Protein AF-A0A3B8W4W7-F1 (afdb_monomer)

Nearest PDB structures (foldseek):
  9cpc-assembly1_3Q  TM=4.103E-01  e=1.697E-01  Sus scrofa
  8pjn-assembly1_i  TM=7.946E-01  e=5.866E+00  Homo sapiens
  4mh6-assembly1_A  TM=3.829E-01  e=5.634E-01  Vibrio parahaemolyticus RIMD 2210633
  8i7o-assembly1_B7  TM=2.552E-01  e=2.636E+00  Mus musculus
  9dbq-assembly1_B  TM=2.925E-01  e=8.751E+00  Homo sapiens

Radius of gyration: 34.2 Å; Cα contacts (8 Å, |Δi|>4): 148; chains: 1; bounding box: 71×36×98 Å

Sequence (213 aa):
VYDLLQPDGFFKIEEEQISRINHQIKAIETNGEYLSLKLSLQSVSAQATTEISNAKQAYKAAKQKREQLRSTEQDEAELAAMVKESQYQKAEIKRLEKRLKEEIASIEQKLATFTSQIEALKHERKTRSARLQMQLFDQFQLLNANGETKGLCAIFESTAQKTPPAGAAECAGPKLLQYAYLNGMKPLAMAEFWWGDSPKTEIRKHGFYYPAC

Structure (mmCIF, N/CA/C/O backbone):
data_AF-A0A3B8W4W7-F1
#
_entry.id   AF-A0A3B8W4W7-F1
#
loop_
_atom_site.group_PDB
_atom_site.id
_atom_site.type_symbol
_atom_site.label_atom_id
_atom_site.label_alt_id
_atom_site.label_comp_id
_atom_site.label_asym_id
_atom_site.label_entity_id
_atom_site.label_seq_id
_atom_site.pdbx_PDB_ins_code
_atom_site.Cartn_x
_atom_site.Cartn_y
_atom_site.Cartn_z
_atom_site.occupancy
_atom_site.B_iso_or_equiv
_atom_site.auth_seq_id
_atom_site.auth_comp_id
_atom_site.auth_asym_id
_atom_site.auth_atom_id
_atom_site.pdbx_PDB_model_num
ATOM 1 N N . VAL A 1 1 ? 16.324 0.266 -32.316 1.00 63.16 1 VAL A N 1
ATOM 2 C CA . VAL A 1 1 ? 15.923 1.023 -31.106 1.00 63.16 1 VAL A CA 1
ATOM 3 C C . VAL A 1 1 ? 14.475 1.432 -31.307 1.00 63.16 1 VAL A C 1
ATOM 5 O O . VAL A 1 1 ? 14.198 2.042 -32.331 1.00 63.16 1 VAL A O 1
ATOM 8 N N . TYR A 1 2 ? 13.563 0.992 -30.438 1.00 68.12 2 TYR A N 1
ATOM 9 C CA . TYR A 1 2 ? 12.130 1.303 -30.539 1.00 68.12 2 TYR A CA 1
ATOM 10 C C . TYR A 1 2 ? 11.873 2.777 -30.192 1.00 68.12 2 TYR A C 1
ATOM 12 O O . TYR A 1 2 ? 12.512 3.310 -29.286 1.00 68.12 2 TYR A O 1
ATOM 20 N N . ASP A 1 3 ? 10.962 3.435 -30.910 1.00 73.06 3 ASP A N 1
ATOM 21 C CA . ASP A 1 3 ? 10.596 4.831 -30.663 1.00 73.06 3 ASP A CA 1
ATOM 22 C C . ASP A 1 3 ? 9.394 4.914 -29.706 1.00 73.06 3 ASP A C 1
ATOM 24 O O . ASP A 1 3 ? 8.249 4.644 -30.066 1.00 73.06 3 ASP A O 1
ATOM 28 N N . LEU A 1 4 ? 9.676 5.293 -28.459 1.00 74.06 4 LEU A N 1
ATOM 29 C CA . LEU A 1 4 ? 8.700 5.458 -27.375 1.00 74.06 4 LEU A CA 1
ATOM 30 C C . LEU A 1 4 ? 7.725 6.625 -27.588 1.00 74.06 4 LEU A C 1
ATOM 32 O O . LEU A 1 4 ? 6.708 6.703 -26.895 1.00 74.06 4 LEU A O 1
ATOM 36 N N . LEU A 1 5 ? 8.044 7.558 -28.488 1.00 75.25 5 LEU A N 1
ATOM 37 C CA . LEU A 1 5 ? 7.260 8.772 -28.704 1.00 75.25 5 LEU A CA 1
ATOM 38 C C . LEU A 1 5 ? 6.217 8.619 -29.811 1.00 75.25 5 LEU A C 1
ATOM 40 O O . LEU A 1 5 ? 5.447 9.555 -30.029 1.00 75.25 5 LEU A O 1
ATOM 44 N N . GLN A 1 6 ? 6.149 7.459 -30.472 1.00 78.56 6 GLN A N 1
ATOM 45 C CA . GLN A 1 6 ? 5.128 7.207 -31.483 1.00 78.56 6 GLN A CA 1
ATOM 46 C C . GLN A 1 6 ? 3.726 7.253 -30.856 1.00 78.56 6 GLN A C 1
ATOM 48 O O . GLN A 1 6 ? 3.437 6.424 -29.987 1.00 78.56 6 GLN A O 1
ATOM 53 N N . PRO A 1 7 ? 2.852 8.192 -31.279 1.00 74.69 7 PRO A N 1
ATOM 54 C CA . PRO A 1 7 ? 1.545 8.404 -30.652 1.00 74.69 7 PRO A CA 1
ATOM 55 C C . PRO A 1 7 ? 0.654 7.160 -30.680 1.00 74.69 7 PRO A C 1
ATOM 57 O O . PRO A 1 7 ? -0.008 6.860 -29.692 1.00 74.69 7 PRO A O 1
ATOM 60 N N . ASP A 1 8 ? 0.715 6.406 -31.779 1.00 81.88 8 ASP A N 1
ATOM 61 C CA . ASP A 1 8 ? -0.068 5.182 -31.992 1.00 81.88 8 ASP A CA 1
ATOM 62 C C . ASP A 1 8 ? 0.688 3.909 -31.564 1.00 81.88 8 ASP A C 1
ATOM 64 O O . ASP A 1 8 ? 0.234 2.785 -31.785 1.00 81.88 8 ASP A O 1
ATOM 68 N N . GLY A 1 9 ? 1.870 4.065 -30.960 1.00 84.50 9 GLY A N 1
ATOM 69 C CA . GLY A 1 9 ? 2.669 2.955 -30.458 1.00 84.50 9 GLY A CA 1
ATOM 70 C C . GLY A 1 9 ? 2.039 2.320 -29.218 1.00 84.50 9 GLY A C 1
ATOM 71 O O . GLY A 1 9 ? 1.429 2.998 -28.388 1.00 84.50 9 GLY A O 1
ATOM 72 N N . PHE A 1 10 ? 2.260 1.013 -29.030 1.00 86.94 10 PHE A N 1
ATOM 73 C CA . PHE A 1 10 ? 1.714 0.267 -27.885 1.00 86.94 10 PHE A CA 1
ATOM 74 C C . PHE A 1 10 ? 2.069 0.909 -26.534 1.00 86.94 10 PHE A C 1
ATOM 76 O O . PHE A 1 10 ? 1.285 0.840 -25.589 1.00 86.94 10 PHE A O 1
ATOM 83 N N . PHE A 1 11 ? 3.236 1.562 -26.454 1.00 87.69 11 PHE A N 1
ATOM 84 C CA . PHE A 1 11 ? 3.686 2.256 -25.253 1.00 87.69 11 PHE A CA 1
ATOM 85 C C . PHE A 1 11 ? 2.775 3.417 -24.864 1.00 87.69 11 PHE A C 1
ATOM 87 O O . PHE A 1 11 ? 2.336 3.471 -23.720 1.00 87.69 11 PHE A O 1
ATOM 94 N N . LYS A 1 12 ? 2.455 4.316 -25.803 1.00 88.81 12 LYS A N 1
ATOM 95 C CA . LYS A 1 12 ? 1.607 5.481 -25.526 1.00 88.81 12 LYS A CA 1
ATOM 96 C C . LYS A 1 12 ? 0.178 5.084 -25.184 1.00 88.81 12 LYS A C 1
ATOM 98 O O . LYS A 1 12 ? -0.388 5.620 -24.234 1.00 88.81 12 LYS A O 1
ATOM 103 N N . ILE A 1 13 ? -0.347 4.073 -25.872 1.00 89.62 13 ILE A N 1
ATOM 104 C CA . ILE A 1 13 ? -1.676 3.521 -25.596 1.00 89.62 13 ILE A CA 1
ATOM 105 C C . ILE A 1 13 ? -1.743 2.938 -24.175 1.00 89.62 13 ILE A C 1
ATOM 107 O O . ILE A 1 13 ? -2.643 3.275 -23.406 1.00 89.62 13 ILE A O 1
ATOM 111 N N . GLU A 1 14 ? -0.801 2.074 -23.785 1.00 92.38 14 GLU A N 1
ATOM 112 C CA . GLU A 1 14 ? -0.815 1.474 -22.441 1.00 92.38 14 GLU A CA 1
ATOM 113 C C . GLU A 1 14 ? -0.439 2.484 -21.337 1.00 92.38 14 GLU A C 1
ATOM 115 O O . GLU A 1 14 ? -0.981 2.401 -20.232 1.00 92.38 14 GLU A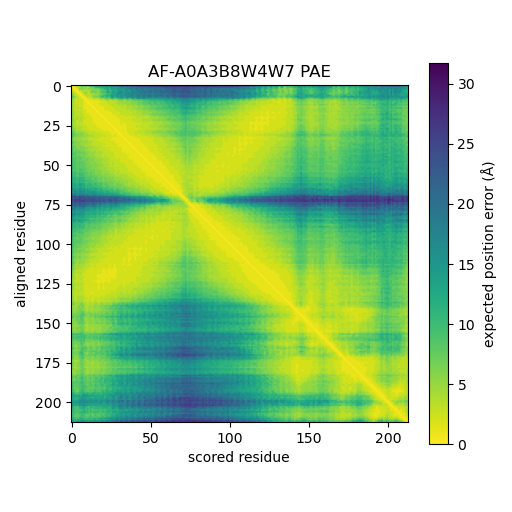 O 1
ATOM 120 N N . GLU A 1 15 ? 0.422 3.470 -21.617 1.00 91.94 15 GLU A N 1
ATOM 121 C CA . GLU A 1 15 ? 0.728 4.590 -20.709 1.00 91.94 15 GLU A CA 1
ATOM 122 C C . GLU A 1 15 ? -0.535 5.399 -20.371 1.00 91.94 15 GLU A C 1
ATOM 124 O O . GLU A 1 15 ? -0.771 5.733 -19.203 1.00 91.94 15 GLU A O 1
ATOM 129 N N . GLU A 1 16 ? -1.390 5.663 -21.362 1.00 92.75 16 GLU A N 1
ATOM 130 C CA . GLU A 1 16 ? -2.672 6.336 -21.154 1.00 92.75 16 GLU A CA 1
ATOM 131 C C . GLU A 1 16 ? -3.620 5.495 -20.283 1.00 92.75 16 GLU A C 1
ATOM 133 O O . GLU A 1 16 ? -4.223 6.020 -19.342 1.00 92.75 16 GLU A O 1
ATOM 138 N N . GLN A 1 17 ? -3.701 4.177 -20.507 1.00 94.12 17 GLN A N 1
ATOM 139 C CA . GLN A 1 17 ? -4.511 3.280 -19.667 1.00 94.12 17 GLN A CA 1
ATOM 140 C C . GLN A 1 17 ? -4.030 3.266 -18.208 1.00 94.12 17 GLN A C 1
ATOM 142 O O . GLN A 1 17 ? -4.836 3.363 -17.279 1.00 94.12 17 GLN A O 1
ATOM 147 N N . ILE A 1 18 ? -2.714 3.199 -17.982 1.00 95.06 18 ILE A N 1
ATOM 148 C CA . ILE A 1 18 ? -2.111 3.277 -16.642 1.00 95.06 18 ILE A CA 1
ATOM 149 C C . ILE A 1 18 ? -2.423 4.633 -15.989 1.00 95.06 18 ILE A C 1
ATOM 151 O O . ILE A 1 18 ? -2.775 4.694 -14.806 1.00 95.06 18 ILE A O 1
ATOM 155 N N . SER A 1 19 ? -2.338 5.720 -16.757 1.00 95.19 19 SER A N 1
ATOM 156 C CA . SER A 1 19 ? -2.660 7.072 -16.292 1.00 95.19 19 SER A CA 1
ATOM 157 C C . SER A 1 19 ? -4.136 7.206 -15.915 1.00 95.19 19 SER A C 1
ATOM 159 O O . SER A 1 19 ? -4.459 7.758 -14.862 1.00 95.19 19 SER A O 1
ATOM 161 N N . ARG A 1 20 ? -5.043 6.615 -16.699 1.00 97.12 20 ARG A N 1
ATOM 162 C CA . ARG A 1 20 ? -6.475 6.555 -16.386 1.00 97.12 20 ARG A CA 1
ATOM 163 C C . ARG A 1 20 ? -6.741 5.854 -15.055 1.00 97.12 20 ARG A C 1
ATOM 165 O O . ARG A 1 20 ? -7.528 6.368 -14.260 1.00 97.12 20 ARG A O 1
ATOM 172 N N . ILE A 1 21 ? -6.053 4.747 -14.771 1.00 97.62 21 ILE A N 1
ATOM 173 C CA . ILE A 1 21 ? -6.164 4.060 -13.475 1.00 97.62 21 ILE A CA 1
ATOM 174 C C . ILE A 1 21 ? -5.720 4.981 -12.328 1.00 97.62 21 ILE A C 1
ATOM 176 O O . ILE A 1 21 ? -6.396 5.056 -11.302 1.00 97.62 21 ILE A O 1
ATOM 180 N N . ASN A 1 22 ? -4.633 5.743 -12.496 1.00 96.69 22 ASN A N 1
ATOM 181 C CA . ASN A 1 22 ? -4.208 6.724 -11.488 1.00 96.69 22 ASN A CA 1
ATOM 182 C C . ASN A 1 22 ? -5.283 7.790 -11.233 1.00 96.69 22 ASN A C 1
ATOM 184 O O . ASN A 1 22 ? -5.544 8.137 -10.080 1.00 96.69 22 ASN A O 1
ATOM 188 N N . HIS A 1 23 ? -5.929 8.288 -12.289 1.00 97.44 23 HIS A N 1
ATOM 189 C CA . HIS A 1 23 ? -7.036 9.233 -12.154 1.00 97.44 23 HIS A CA 1
ATOM 190 C C . HIS A 1 23 ? -8.239 8.619 -11.429 1.00 97.44 23 HIS A C 1
ATOM 192 O O . HIS A 1 23 ? -8.823 9.283 -10.575 1.00 97.44 23 HIS A O 1
ATOM 198 N N . GLN A 1 24 ? -8.578 7.357 -11.708 1.00 97.94 24 GLN A N 1
ATOM 199 C CA . GLN A 1 24 ? -9.651 6.641 -11.010 1.00 97.94 24 GLN A CA 1
ATOM 200 C C . GLN A 1 24 ? -9.347 6.458 -9.521 1.00 97.94 24 GLN A C 1
ATOM 202 O O . GLN A 1 24 ? -10.198 6.765 -8.690 1.00 97.94 24 GLN A O 1
ATOM 207 N N . ILE A 1 25 ? -8.128 6.030 -9.172 1.00 98.00 25 ILE A N 1
ATOM 208 C CA . ILE A 1 25 ? -7.694 5.917 -7.772 1.00 98.00 25 ILE A CA 1
ATOM 209 C C . ILE A 1 25 ? -7.828 7.273 -7.079 1.00 98.00 25 ILE A C 1
ATOM 211 O O . ILE A 1 25 ? -8.467 7.363 -6.033 1.00 98.00 25 ILE A O 1
ATOM 215 N N . LYS A 1 26 ? -7.301 8.338 -7.695 1.00 97.75 26 LYS A N 1
ATOM 216 C CA . LYS A 1 26 ? -7.372 9.690 -7.135 1.00 97.75 26 LYS A CA 1
ATOM 217 C C . LYS A 1 26 ? -8.817 10.146 -6.935 1.00 97.75 26 LYS A C 1
ATOM 219 O O . LYS A 1 26 ? -9.121 10.710 -5.892 1.00 97.75 26 LYS A O 1
ATOM 224 N N . ALA A 1 27 ? -9.706 9.868 -7.888 1.00 97.88 27 ALA A N 1
ATOM 225 C CA . ALA A 1 27 ? -11.121 10.212 -7.781 1.00 97.88 27 ALA A CA 1
ATOM 226 C C . ALA A 1 27 ? -11.795 9.526 -6.581 1.00 97.88 27 ALA A C 1
ATOM 228 O O . ALA A 1 27 ? -12.560 10.176 -5.869 1.00 97.88 27 ALA A O 1
ATOM 229 N N . ILE A 1 28 ? -11.476 8.251 -6.320 1.00 97.44 28 ILE A N 1
ATOM 230 C CA . ILE A 1 28 ? -11.968 7.531 -5.137 1.00 97.44 28 ILE A CA 1
ATOM 231 C C . ILE A 1 28 ? -11.354 8.110 -3.856 1.00 97.44 28 ILE A C 1
ATOM 233 O O . ILE A 1 28 ? -12.062 8.341 -2.881 1.00 97.44 28 ILE A O 1
ATOM 237 N N . GLU A 1 29 ? -10.052 8.397 -3.848 1.00 96.44 29 GLU A N 1
ATOM 238 C CA . GLU A 1 29 ? -9.362 8.951 -2.677 1.00 96.44 29 GLU A CA 1
ATOM 239 C C . GLU A 1 29 ? -9.853 10.352 -2.296 1.00 96.44 29 GLU A C 1
ATOM 241 O O . GLU A 1 29 ? -9.869 10.694 -1.114 1.00 96.44 29 GLU A O 1
ATOM 246 N N . THR A 1 30 ? -10.291 11.145 -3.275 1.00 97.00 30 THR A N 1
ATOM 247 C CA . THR A 1 30 ? -10.891 12.470 -3.060 1.00 97.00 30 THR A CA 1
ATOM 248 C C . THR A 1 30 ? -12.412 12.438 -2.924 1.00 97.00 30 THR A C 1
ATOM 250 O O . THR A 1 30 ? -13.034 13.491 -2.799 1.00 97.00 30 THR A O 1
ATOM 253 N N . ASN A 1 31 ? -13.036 11.259 -2.983 1.00 97.56 31 ASN A N 1
ATOM 254 C CA . ASN A 1 31 ? -14.481 11.137 -2.873 1.00 97.56 31 ASN A CA 1
ATOM 255 C C . ASN A 1 31 ? -14.947 11.595 -1.478 1.00 97.56 31 ASN A C 1
ATOM 257 O O . ASN A 1 31 ? -14.435 11.139 -0.453 1.00 97.56 31 ASN A O 1
ATOM 261 N N . GLY A 1 32 ? -15.934 12.494 -1.437 1.00 97.19 32 GLY A N 1
ATOM 262 C CA . GLY A 1 32 ? -16.427 13.074 -0.187 1.00 97.19 32 GLY A CA 1
ATOM 263 C C . GLY A 1 32 ? -17.041 12.051 0.774 1.00 97.19 32 GLY A C 1
ATOM 264 O O . GLY A 1 32 ? -16.878 12.189 1.983 1.00 97.19 32 GLY A O 1
ATOM 265 N N . GLU A 1 33 ? -17.693 11.006 0.259 1.00 96.88 33 GLU A N 1
ATOM 266 C CA . GLU A 1 33 ? -18.239 9.909 1.065 1.00 96.88 33 GLU A CA 1
ATOM 267 C C . GLU A 1 33 ? -17.122 9.054 1.671 1.00 96.88 33 GLU A C 1
ATOM 269 O O . GLU A 1 33 ? -17.140 8.748 2.859 1.00 96.88 33 GLU A O 1
ATOM 274 N N . TYR A 1 34 ? -16.094 8.723 0.889 1.00 97.50 34 TYR A N 1
ATOM 275 C CA . TYR A 1 34 ? -14.942 7.978 1.397 1.00 97.50 34 TYR A CA 1
ATOM 276 C C . TYR A 1 34 ? -14.214 8.735 2.519 1.00 97.50 34 TYR A C 1
ATOM 278 O O . TYR A 1 34 ? -13.879 8.162 3.561 1.00 97.50 34 TYR A O 1
ATOM 286 N N . LEU A 1 35 ? -13.997 10.040 2.329 1.00 97.75 35 LEU A N 1
ATOM 287 C CA . LEU A 1 35 ? -13.364 10.896 3.331 1.00 97.75 35 LEU A CA 1
ATOM 288 C C . LEU A 1 35 ? -14.236 11.058 4.582 1.00 97.75 35 LEU A C 1
ATOM 290 O O . LEU A 1 35 ? -13.720 10.973 5.698 1.00 97.75 35 LEU A O 1
ATOM 294 N N . SER A 1 36 ? -15.549 11.243 4.421 1.00 97.56 36 SER A N 1
ATOM 295 C CA . SER A 1 36 ? -16.466 11.376 5.556 1.00 97.56 36 SER A CA 1
ATOM 296 C C . SER A 1 36 ? -16.570 10.080 6.361 1.00 97.56 36 SER A C 1
ATOM 298 O O . SER A 1 36 ? -16.536 10.131 7.589 1.00 97.56 36 SER A O 1
ATOM 300 N N . LEU A 1 37 ? -16.593 8.917 5.703 1.00 97.56 37 LEU A N 1
ATOM 301 C CA . LEU A 1 37 ? -16.575 7.612 6.364 1.00 97.56 37 LEU A CA 1
ATOM 302 C C . LEU A 1 37 ? -15.283 7.387 7.158 1.00 97.56 37 LEU A C 1
ATOM 304 O O . LEU A 1 37 ? -15.343 6.880 8.275 1.00 97.56 37 LEU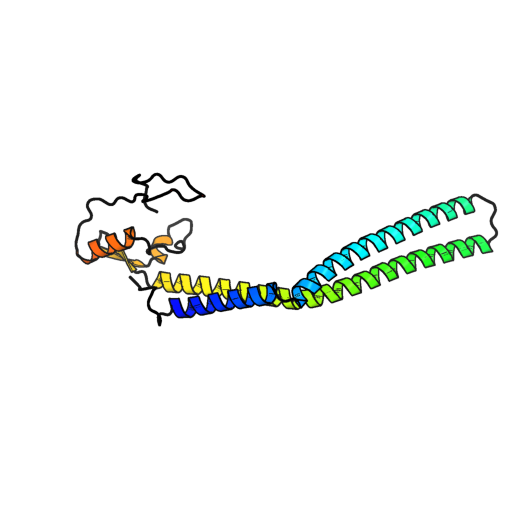 A O 1
ATOM 308 N N . LYS A 1 38 ? -14.119 7.802 6.636 1.00 97.62 38 LYS A N 1
ATOM 309 C CA . LYS A 1 38 ? -12.848 7.733 7.380 1.00 97.62 38 LYS A CA 1
ATOM 310 C C . LYS A 1 38 ? -12.875 8.579 8.649 1.00 97.62 38 LYS A C 1
ATOM 312 O O . LYS A 1 38 ? -12.487 8.100 9.714 1.00 97.62 38 LYS A O 1
ATOM 317 N N . LEU A 1 39 ? -13.341 9.822 8.535 1.00 97.62 39 LEU A N 1
ATOM 318 C CA . LEU A 1 39 ? -13.474 10.725 9.680 1.00 97.62 39 LEU A CA 1
ATOM 319 C C . LEU A 1 39 ? -14.490 10.189 10.696 1.00 97.62 39 LEU A C 1
ATOM 321 O O . LEU A 1 39 ? -14.233 10.211 11.900 1.00 97.62 39 LEU A O 1
ATOM 325 N N . SER A 1 40 ? -15.614 9.656 10.214 1.00 97.12 40 SER A N 1
ATOM 326 C CA . SER A 1 40 ? -16.646 9.038 11.044 1.00 97.12 40 SER A CA 1
ATOM 327 C C . SER A 1 40 ? -16.104 7.827 11.800 1.00 97.12 40 SER A C 1
ATOM 329 O O . SER A 1 40 ? -16.251 7.777 13.018 1.00 97.12 40 SER A O 1
ATOM 331 N N . LEU A 1 41 ? -15.387 6.916 11.132 1.00 97.62 41 LEU A N 1
ATOM 332 C CA . LEU A 1 41 ? -14.760 5.762 11.778 1.00 97.62 41 LEU A CA 1
ATOM 333 C C . LEU A 1 41 ? -13.813 6.198 12.901 1.00 97.62 41 LEU A C 1
ATOM 335 O O . LEU A 1 41 ? -13.866 5.645 13.999 1.00 97.62 41 LEU A O 1
ATOM 339 N N . GLN A 1 42 ? -12.969 7.201 12.645 1.00 97.44 42 GLN A N 1
ATOM 340 C CA . GLN A 1 42 ? -12.032 7.721 13.639 1.00 97.44 42 GLN A CA 1
ATOM 341 C C . GLN A 1 42 ? -12.759 8.321 14.852 1.00 97.44 42 GLN A C 1
ATOM 343 O O . GLN A 1 42 ? -12.414 8.005 15.992 1.00 97.44 42 GLN A O 1
ATOM 348 N N . SER A 1 43 ? -13.780 9.148 14.615 1.00 97.19 43 SER A N 1
ATOM 349 C CA . SER A 1 43 ? -14.593 9.757 15.672 1.00 97.19 43 SER A CA 1
ATOM 350 C C . SER A 1 43 ? -15.336 8.706 16.499 1.00 97.19 43 SER A C 1
ATOM 352 O O . SER A 1 43 ? -15.217 8.696 17.723 1.00 97.19 43 SER A O 1
ATOM 354 N N . VAL A 1 44 ? -16.056 7.788 15.847 1.00 96.56 44 VAL A N 1
ATOM 355 C CA . VAL A 1 44 ? -16.850 6.741 16.511 1.00 96.56 44 VAL A CA 1
ATOM 356 C C . VAL A 1 44 ? -15.950 5.787 17.290 1.00 96.56 44 VAL A C 1
ATOM 358 O O . VAL A 1 44 ? -16.259 5.448 18.426 1.00 96.56 44 VAL A O 1
ATOM 361 N N . SER A 1 45 ? -14.786 5.412 16.754 1.00 96.19 45 SER A N 1
ATOM 362 C CA . SER A 1 45 ? -13.828 4.556 17.470 1.00 96.19 45 SER A CA 1
ATOM 363 C C . SER A 1 45 ? -13.259 5.240 18.722 1.00 96.19 45 SER A C 1
ATOM 365 O O . SER A 1 45 ? -13.120 4.611 19.777 1.00 96.19 45 SER A O 1
ATOM 367 N N . ALA A 1 46 ? -12.960 6.541 18.639 1.00 97.19 46 ALA A N 1
ATOM 368 C CA . ALA A 1 46 ? -12.485 7.327 19.778 1.00 97.19 46 ALA A CA 1
ATOM 369 C C . ALA A 1 46 ? -13.576 7.509 20.853 1.00 97.1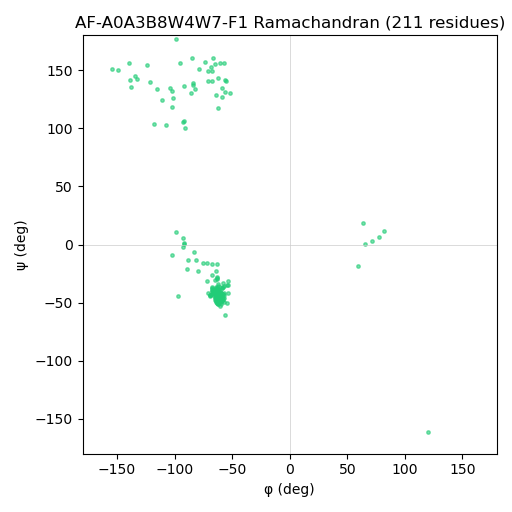9 46 ALA A C 1
ATOM 371 O O . ALA A 1 46 ? -13.309 7.351 22.051 1.00 97.19 46 ALA A O 1
ATOM 372 N N . GLN A 1 47 ? -14.813 7.783 20.429 1.00 96.75 47 GLN A N 1
ATOM 373 C CA . GLN A 1 47 ? -15.982 7.877 21.307 1.00 96.75 47 GLN A CA 1
ATOM 374 C C . GLN A 1 47 ? -16.269 6.537 21.984 1.00 96.75 47 GLN A C 1
ATOM 376 O O . GLN A 1 47 ? -16.347 6.486 23.209 1.00 96.75 47 GLN A O 1
ATOM 381 N N . ALA A 1 48 ? -16.300 5.440 21.226 1.00 96.31 48 ALA A N 1
ATOM 382 C CA . ALA A 1 48 ? -16.524 4.096 21.745 1.00 96.31 48 ALA A CA 1
ATOM 383 C C . ALA A 1 48 ? -15.495 3.712 22.817 1.00 96.31 48 ALA A C 1
ATOM 385 O O . ALA A 1 48 ? -15.849 3.190 23.875 1.00 96.31 48 ALA A O 1
ATOM 386 N N . THR A 1 49 ? -14.217 4.019 22.576 1.00 96.56 49 THR A N 1
ATOM 387 C CA . THR A 1 49 ? -13.137 3.770 23.542 1.00 96.56 49 THR A CA 1
ATOM 388 C C . THR A 1 49 ? -13.370 4.541 24.843 1.00 96.56 49 THR A C 1
ATOM 390 O O . THR A 1 49 ? -13.258 3.978 25.935 1.00 96.56 49 THR A O 1
ATOM 393 N N . THR A 1 50 ? -13.746 5.817 24.730 1.00 97.25 50 THR A N 1
ATOM 394 C CA . THR A 1 50 ? -14.054 6.680 25.876 1.00 97.25 50 THR A CA 1
ATOM 395 C C . THR A 1 50 ? -15.285 6.187 26.642 1.00 97.25 50 THR A C 1
ATOM 397 O O . THR A 1 50 ? -15.226 6.036 27.862 1.00 97.25 50 THR A O 1
ATOM 400 N N . GLU A 1 51 ? -16.381 5.870 25.951 1.00 96.69 51 GLU A N 1
ATOM 401 C CA . GLU A 1 51 ? -17.626 5.382 26.556 1.00 96.69 51 GLU A CA 1
ATOM 402 C C . GLU A 1 51 ? -17.425 4.066 27.312 1.00 96.69 51 GLU A C 1
ATOM 404 O O . GLU A 1 51 ? -17.839 3.940 28.467 1.00 96.69 51 GLU A O 1
ATOM 409 N N . ILE A 1 52 ? -16.736 3.098 26.701 1.00 95.69 52 ILE A N 1
ATOM 410 C CA . ILE A 1 52 ? -16.435 1.807 27.333 1.00 95.69 52 ILE A CA 1
ATOM 411 C C . ILE A 1 52 ? -15.537 2.005 28.559 1.00 95.69 52 ILE A C 1
ATOM 413 O O . ILE A 1 52 ? -15.755 1.369 29.594 1.00 95.69 52 ILE A O 1
ATOM 417 N N . SER A 1 53 ? -14.537 2.887 28.467 1.00 97.00 53 SER A N 1
ATOM 418 C CA . SER A 1 53 ? -13.667 3.227 29.597 1.00 97.00 53 SER A CA 1
ATOM 419 C C . SER A 1 53 ? -14.468 3.823 30.759 1.00 97.00 53 SER A C 1
ATOM 421 O O . SER A 1 53 ? -14.384 3.326 31.885 1.00 97.00 53 SER A O 1
ATOM 423 N N . ASN A 1 54 ? -15.316 4.817 30.483 1.00 96.50 54 ASN A N 1
ATOM 424 C CA . ASN A 1 54 ? -16.160 5.468 31.485 1.00 96.50 54 ASN A CA 1
ATOM 425 C C . ASN A 1 54 ? -17.129 4.473 32.140 1.00 96.50 54 ASN A C 1
ATOM 427 O O . ASN A 1 54 ? -17.251 4.443 33.366 1.00 96.50 54 ASN A O 1
ATOM 431 N N . ALA A 1 55 ? -17.758 3.594 31.354 1.00 95.06 55 ALA A N 1
ATOM 432 C CA . ALA A 1 55 ? -18.647 2.556 31.874 1.00 95.06 55 ALA A CA 1
ATOM 433 C C . ALA A 1 55 ? -17.906 1.561 32.790 1.00 95.06 55 ALA A C 1
ATOM 435 O O . ALA A 1 55 ? -18.412 1.183 33.851 1.00 95.06 55 ALA A O 1
ATOM 436 N N . LYS A 1 56 ? -16.673 1.173 32.435 1.00 94.50 56 LYS A N 1
ATOM 437 C CA . LYS A 1 56 ? -15.820 0.303 33.266 1.00 94.50 56 LYS A CA 1
ATOM 438 C C . LYS A 1 56 ? -15.382 0.989 34.560 1.00 94.50 56 LYS A C 1
ATOM 440 O O . LYS A 1 56 ? -15.377 0.346 35.613 1.00 94.50 56 LYS A O 1
ATOM 445 N N . GLN A 1 57 ? -15.051 2.279 34.510 1.00 95.88 57 GLN A N 1
ATOM 446 C CA . GLN A 1 57 ? -14.724 3.070 35.699 1.00 95.88 57 GLN A CA 1
ATOM 447 C C . GLN A 1 57 ? -15.928 3.199 36.639 1.00 95.88 57 GLN A C 1
ATOM 449 O O . GLN A 1 57 ? -15.797 2.917 37.832 1.00 95.88 57 GLN A O 1
ATOM 454 N N . ALA A 1 58 ? -17.111 3.520 36.107 1.00 94.19 58 ALA A N 1
ATOM 455 C CA . ALA A 1 58 ? -18.350 3.594 36.879 1.00 94.19 58 ALA A CA 1
ATOM 456 C C . ALA A 1 58 ? -18.688 2.250 37.548 1.00 94.19 58 ALA A C 1
ATOM 458 O O . ALA A 1 58 ? -18.999 2.207 38.738 1.00 94.19 58 ALA A O 1
ATOM 459 N N . TYR A 1 59 ? -18.538 1.134 36.827 1.00 93.88 59 TYR A N 1
ATOM 460 C CA . TYR A 1 59 ? -18.721 -0.204 37.395 1.00 93.88 59 TYR A CA 1
ATOM 461 C C . TYR A 1 59 ? -17.720 -0.519 38.517 1.00 93.88 59 TYR A C 1
ATOM 463 O O . TYR A 1 59 ? -18.096 -1.116 39.530 1.00 93.88 59 TYR A O 1
ATOM 471 N N . LYS A 1 60 ? -16.452 -0.102 38.383 1.00 94.81 60 LYS A N 1
ATOM 472 C CA . LYS A 1 60 ? -15.438 -0.264 39.437 1.00 94.81 60 LYS A CA 1
ATOM 473 C C . LYS A 1 60 ? -15.801 0.538 40.692 1.00 94.81 60 LYS A C 1
ATOM 475 O O . LYS A 1 60 ? -15.730 -0.016 41.788 1.00 94.81 60 LYS A O 1
ATOM 480 N N . ALA A 1 61 ? -16.234 1.788 40.536 1.00 94.06 61 ALA A N 1
ATOM 481 C CA . ALA A 1 61 ? -16.681 2.630 41.646 1.00 94.06 61 ALA A CA 1
ATOM 482 C C . ALA A 1 61 ? -17.931 2.051 42.336 1.00 94.06 61 ALA A C 1
ATOM 484 O O . ALA A 1 61 ? -17.973 1.936 43.560 1.00 94.06 61 ALA A O 1
ATOM 485 N N . ALA A 1 62 ? -18.915 1.587 41.558 1.00 91.81 62 ALA A N 1
ATOM 486 C CA . ALA A 1 62 ? -20.110 0.932 42.090 1.00 91.81 62 ALA A CA 1
ATOM 487 C C . ALA A 1 62 ? -19.767 -0.364 42.844 1.00 91.81 62 ALA A C 1
ATOM 489 O O . ALA A 1 62 ? -20.322 -0.632 43.908 1.00 91.81 62 ALA A O 1
ATOM 490 N N . LYS A 1 63 ? -18.799 -1.149 42.346 1.00 92.25 63 LYS A N 1
ATOM 491 C CA . LYS A 1 63 ? -18.287 -2.329 43.057 1.00 92.25 63 LYS A CA 1
ATOM 492 C C . LYS A 1 63 ? -17.699 -1.951 44.420 1.00 92.25 63 LYS A C 1
ATOM 494 O O . LYS A 1 63 ? -18.054 -2.595 45.400 1.00 92.25 63 LYS A O 1
ATOM 499 N N . GLN A 1 64 ? -16.856 -0.919 44.484 1.00 92.75 64 GLN A N 1
ATOM 500 C CA . GLN A 1 64 ? -16.256 -0.454 45.741 1.00 92.75 64 GLN A CA 1
ATOM 501 C C . GLN A 1 64 ? -17.317 0.009 46.747 1.00 92.75 64 GLN A C 1
ATOM 503 O O . GLN A 1 64 ? -17.258 -0.376 47.910 1.00 92.75 64 GLN A O 1
ATOM 508 N N . LYS A 1 65 ? -18.330 0.760 46.294 1.00 90.06 65 LYS A N 1
ATOM 509 C CA . LYS A 1 65 ? -19.445 1.197 47.147 1.00 90.06 65 LYS A CA 1
ATOM 510 C C . LYS A 1 65 ? -20.229 0.011 47.720 1.00 90.06 65 LYS A C 1
ATOM 512 O O . LYS A 1 65 ? -20.536 -0.005 48.905 1.00 90.06 65 LYS A O 1
ATOM 517 N N . ARG A 1 66 ? -20.517 -1.008 46.902 1.00 89.31 66 ARG A N 1
ATOM 518 C CA . ARG A 1 66 ? -21.177 -2.240 47.375 1.00 89.31 66 ARG A CA 1
ATOM 519 C C . ARG A 1 66 ? -20.321 -3.005 48.382 1.0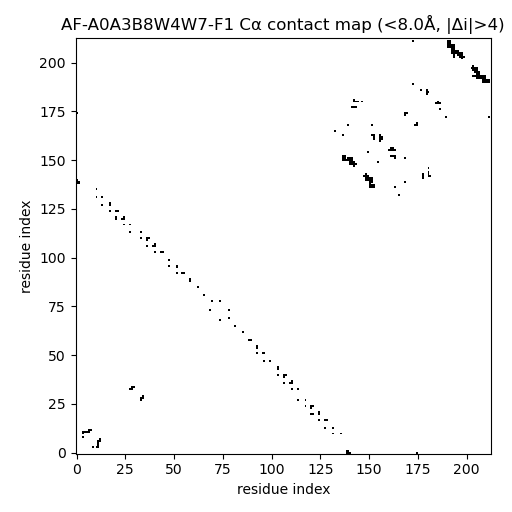0 89.31 66 ARG A C 1
ATOM 521 O O . ARG A 1 66 ? -20.853 -3.567 49.326 1.00 89.31 66 ARG A O 1
ATOM 528 N N . GLU A 1 67 ? -19.008 -3.035 48.187 1.00 89.25 67 GLU A N 1
ATOM 529 C CA . GLU A 1 67 ? -18.078 -3.707 49.100 1.00 89.25 67 GLU A CA 1
ATOM 530 C C . GLU A 1 67 ? -18.009 -3.002 50.464 1.00 89.25 67 GLU A C 1
ATOM 532 O O . GLU A 1 67 ? -18.013 -3.672 51.490 1.00 89.25 67 GLU A O 1
ATOM 537 N N . GLN A 1 68 ? -18.080 -1.667 50.484 1.00 87.44 68 GLN A N 1
ATOM 538 C CA . GLN A 1 68 ? -18.232 -0.883 51.716 1.00 87.44 68 GLN A CA 1
ATOM 539 C C . GLN A 1 68 ? -19.574 -1.152 52.414 1.00 87.44 68 GLN A C 1
ATOM 541 O O . GLN A 1 68 ? -19.597 -1.382 53.617 1.00 87.44 68 GLN A O 1
ATOM 546 N N . LEU A 1 69 ? -20.685 -1.184 51.674 1.00 83.81 69 LEU A N 1
ATOM 547 C CA . LEU A 1 69 ? -22.018 -1.422 52.250 1.00 83.81 69 LEU A CA 1
ATOM 548 C C . LEU A 1 69 ? -22.196 -2.846 52.805 1.00 83.81 69 LEU A C 1
ATOM 550 O O . LEU A 1 69 ? -22.957 -3.049 53.740 1.00 83.81 69 LEU A O 1
ATOM 554 N N . ARG A 1 70 ? -21.451 -3.830 52.289 1.00 82.81 70 ARG A N 1
ATOM 555 C CA . ARG A 1 70 ? -21.419 -5.197 52.844 1.00 82.81 70 ARG A CA 1
ATOM 556 C C . ARG A 1 70 ? -20.681 -5.311 54.177 1.00 82.81 70 ARG A C 1
ATOM 558 O O . ARG A 1 70 ? -20.776 -6.349 54.819 1.00 82.81 70 ARG A O 1
ATOM 565 N N . SER A 1 71 ? -19.891 -4.301 54.547 1.00 78.31 71 SER A N 1
ATOM 566 C CA . SER A 1 71 ? -19.170 -4.280 55.827 1.00 78.31 71 SER A CA 1
ATOM 567 C C . SER A 1 71 ? -20.048 -3.831 57.003 1.00 78.31 71 SER A C 1
ATOM 569 O O . SER A 1 71 ? -19.670 -4.020 58.155 1.00 78.31 71 SER A O 1
ATOM 571 N N . THR A 1 72 ? -21.222 -3.272 56.710 1.00 79.12 72 THR A N 1
ATOM 572 C CA . THR A 1 72 ? -22.292 -2.958 57.666 1.00 79.12 72 THR A CA 1
ATOM 573 C C . THR A 1 72 ? -23.324 -4.090 57.713 1.00 79.12 72 THR A C 1
ATOM 575 O O . THR A 1 72 ? -23.438 -4.847 56.751 1.00 79.12 72 THR A O 1
ATOM 578 N N . GLU A 1 73 ? -24.076 -4.224 58.813 1.00 76.56 73 GLU A N 1
ATOM 579 C CA . GLU A 1 73 ? -25.207 -5.164 58.871 1.00 76.56 73 GLU A CA 1
ATOM 580 C C . GLU A 1 73 ? -26.227 -4.826 57.775 1.00 76.56 73 GLU A C 1
ATOM 582 O O . GLU A 1 73 ? -26.648 -3.676 57.648 1.00 76.56 73 GLU A O 1
ATOM 587 N N . GLN A 1 74 ? -26.582 -5.827 56.966 1.00 75.25 74 GLN A N 1
ATOM 588 C CA . GLN A 1 74 ? -27.520 -5.703 55.852 1.00 75.25 74 GLN A CA 1
ATOM 589 C C . GLN A 1 74 ? -28.541 -6.834 55.881 1.00 75.25 74 GLN A C 1
ATOM 591 O O . GLN A 1 74 ? -28.183 -7.992 56.114 1.00 75.25 74 GLN A O 1
ATOM 596 N N . ASP A 1 75 ? -29.784 -6.510 55.538 1.00 83.62 75 ASP A N 1
ATOM 597 C CA . ASP A 1 75 ? -30.845 -7.501 55.376 1.00 83.62 75 ASP A CA 1
ATOM 598 C C . ASP A 1 75 ? -30.674 -8.319 54.081 1.00 83.62 75 ASP A C 1
ATOM 600 O O . ASP A 1 75 ? -30.092 -7.870 53.086 1.00 83.62 75 ASP A O 1
ATOM 604 N N . GLU A 1 76 ? -31.253 -9.526 54.042 1.00 83.94 76 GLU A N 1
ATOM 605 C CA . GLU A 1 76 ? -31.215 -10.414 52.865 1.00 83.94 76 GLU A CA 1
ATOM 606 C C . GLU A 1 76 ? -31.729 -9.738 51.582 1.00 83.94 76 GLU A C 1
ATOM 608 O O . GLU A 1 76 ? -31.206 -9.970 50.485 1.00 83.94 76 GLU A O 1
ATOM 613 N N . ALA A 1 77 ? -32.731 -8.863 51.712 1.00 86.56 77 ALA A N 1
ATOM 614 C CA . ALA A 1 77 ? -33.285 -8.102 50.598 1.00 86.56 77 ALA A CA 1
ATOM 615 C C . ALA A 1 77 ? -32.252 -7.142 49.975 1.00 86.56 77 ALA A C 1
ATOM 617 O O . ALA A 1 77 ? -32.200 -7.000 48.748 1.00 86.56 77 ALA A O 1
ATOM 618 N N . GLU A 1 78 ? -31.397 -6.524 50.794 1.00 84.81 78 GLU A N 1
ATOM 619 C CA . GLU A 1 78 ? -30.358 -5.596 50.338 1.00 84.81 78 GLU A CA 1
ATOM 620 C C . GLU A 1 78 ? -29.233 -6.337 49.607 1.00 84.81 78 GLU A C 1
ATOM 622 O O . GLU A 1 78 ? -28.804 -5.926 48.523 1.00 84.81 78 GLU A O 1
ATOM 627 N N . LEU A 1 79 ? -28.816 -7.491 50.136 1.00 84.31 79 LEU A N 1
ATOM 628 C CA . LEU A 1 79 ? -27.827 -8.359 49.494 1.00 84.31 79 LEU A CA 1
ATOM 629 C C . LEU A 1 79 ? -28.316 -8.856 48.124 1.00 84.31 79 LEU A C 1
ATOM 631 O O . LEU A 1 79 ? -27.571 -8.808 47.136 1.00 84.31 79 LEU A O 1
ATOM 635 N N . ALA A 1 80 ? -29.581 -9.277 48.031 1.00 88.38 80 ALA A N 1
ATOM 636 C CA . ALA A 1 80 ? -30.200 -9.691 46.773 1.00 88.38 80 ALA A CA 1
ATOM 637 C C . ALA A 1 80 ? -30.282 -8.539 45.754 1.00 88.38 80 ALA A C 1
ATOM 639 O O . ALA A 1 80 ? -30.011 -8.743 44.563 1.00 88.38 80 ALA A O 1
ATOM 640 N N . ALA A 1 81 ? -30.598 -7.319 46.203 1.00 88.81 81 ALA A N 1
ATOM 641 C CA . ALA A 1 81 ? -30.610 -6.131 45.353 1.00 88.81 81 ALA A CA 1
ATOM 642 C C . ALA A 1 81 ? -29.213 -5.816 44.785 1.00 88.81 81 ALA A C 1
ATOM 644 O O . ALA A 1 81 ? -29.078 -5.581 43.583 1.00 88.81 81 ALA A O 1
ATOM 645 N N . MET A 1 82 ? -28.154 -5.916 45.597 1.00 87.44 82 MET A N 1
ATOM 646 C CA . MET A 1 82 ? -26.770 -5.700 45.148 1.0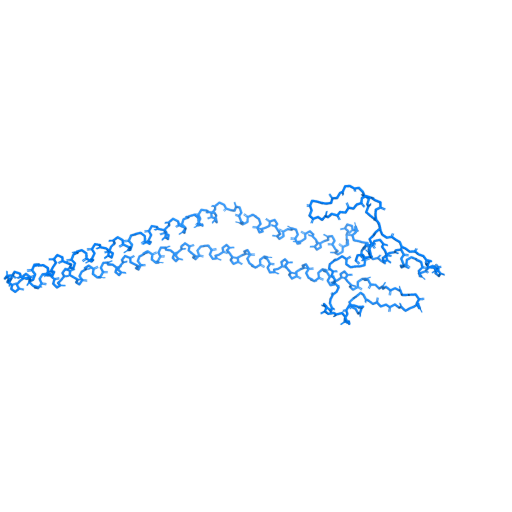0 87.44 82 MET A CA 1
ATOM 647 C C . MET A 1 82 ? -26.293 -6.721 44.110 1.00 87.44 82 MET A C 1
ATOM 649 O O . MET A 1 82 ? -25.529 -6.384 43.197 1.00 87.44 82 MET A O 1
ATOM 653 N N . VAL A 1 83 ? -26.708 -7.986 44.241 1.00 90.00 83 VAL A N 1
ATOM 654 C CA . VAL A 1 83 ? -26.400 -9.022 43.243 1.00 90.00 83 VAL A CA 1
ATOM 655 C C . VAL A 1 83 ? -27.075 -8.690 41.913 1.00 90.00 83 VAL A C 1
ATOM 657 O O . VAL A 1 83 ? -26.405 -8.721 40.876 1.00 90.00 83 VAL A O 1
ATOM 660 N N . LYS A 1 84 ? -28.359 -8.306 41.938 1.00 92.19 84 LYS A N 1
ATOM 661 C CA . LYS A 1 84 ? -29.097 -7.875 40.740 1.00 92.19 84 LYS A CA 1
ATOM 662 C C . LYS A 1 84 ? -28.458 -6.648 40.089 1.00 92.19 84 LYS A C 1
ATOM 664 O O . LYS A 1 84 ? -28.262 -6.648 38.878 1.00 92.19 84 LYS A O 1
ATOM 669 N N . GLU A 1 85 ? -28.061 -5.649 40.875 1.00 89.50 85 GLU A N 1
ATOM 670 C CA . GLU A 1 85 ? -27.381 -4.445 40.379 1.00 89.50 85 GLU A CA 1
ATOM 671 C C . GLU A 1 85 ? -26.064 -4.787 39.658 1.00 89.50 85 GLU A C 1
ATOM 673 O O . GLU A 1 85 ? -25.805 -4.316 38.550 1.00 89.50 85 GLU A O 1
ATOM 678 N N . SER A 1 86 ? -25.245 -5.663 40.248 1.00 92.25 86 SER A N 1
ATOM 679 C CA . SER A 1 86 ? -23.983 -6.122 39.651 1.00 92.25 86 SER A CA 1
ATOM 680 C C . SER A 1 86 ? -24.203 -6.874 38.335 1.00 92.25 86 SER A C 1
ATOM 682 O O . SER A 1 86 ? -23.502 -6.631 37.348 1.00 92.25 86 SER A O 1
ATOM 684 N N . GLN A 1 87 ? -25.185 -7.780 38.299 1.00 94.12 87 GLN A N 1
ATOM 685 C CA . GLN A 1 87 ? -25.553 -8.509 37.084 1.00 94.12 87 GLN A CA 1
ATOM 686 C C . GLN A 1 87 ? -26.052 -7.556 35.993 1.00 94.12 87 GLN A C 1
ATOM 688 O O . GLN A 1 87 ? -25.611 -7.662 34.847 1.00 94.12 87 GLN A O 1
ATOM 693 N N . TYR A 1 88 ? -26.903 -6.595 36.360 1.00 94.19 88 TYR A N 1
ATOM 694 C CA . TYR A 1 88 ? -27.425 -5.573 35.460 1.00 94.19 88 TYR A CA 1
ATOM 695 C C . TYR A 1 88 ? -26.304 -4.725 34.847 1.00 94.19 88 TYR A C 1
ATOM 697 O O . TYR A 1 88 ? -26.197 -4.648 33.627 1.00 94.19 88 TYR A O 1
ATOM 705 N N . GLN A 1 89 ? -25.398 -4.171 35.662 1.00 93.06 89 GLN A N 1
ATOM 706 C CA . GLN A 1 89 ? -24.286 -3.344 35.171 1.00 93.06 89 GLN A CA 1
ATOM 707 C C . GLN A 1 89 ? -23.350 -4.115 34.228 1.00 93.06 89 GLN A C 1
ATOM 709 O O . GLN A 1 89 ? -22.923 -3.586 33.203 1.00 93.06 89 GLN A O 1
ATOM 714 N N . LYS A 1 90 ? -23.047 -5.385 34.534 1.00 94.50 90 LYS A N 1
ATOM 715 C CA . LYS A 1 90 ? -22.253 -6.240 33.635 1.00 94.50 90 LYS A CA 1
ATOM 716 C C . LYS A 1 90 ? -22.962 -6.483 32.304 1.00 94.50 90 LYS A C 1
ATOM 718 O O . LYS A 1 90 ? -22.303 -6.510 31.265 1.00 94.50 90 LYS A O 1
ATOM 723 N N . ALA A 1 91 ? -24.276 -6.700 32.334 1.00 96.06 91 ALA A N 1
ATOM 724 C CA . ALA A 1 91 ? -25.070 -6.882 31.126 1.00 96.06 91 ALA A CA 1
ATOM 725 C C . ALA A 1 91 ? -25.108 -5.596 30.286 1.00 96.06 91 ALA A C 1
ATOM 727 O O . ALA A 1 91 ? -24.922 -5.673 29.075 1.00 96.06 91 ALA A O 1
ATOM 728 N N . GLU A 1 92 ? -25.259 -4.431 30.918 1.00 95.75 92 GLU A N 1
ATOM 729 C CA . GLU A 1 92 ? -25.243 -3.131 30.240 1.00 95.75 92 GLU A CA 1
ATOM 730 C C . GLU A 1 92 ? -23.905 -2.834 29.564 1.00 95.75 92 GLU A C 1
ATOM 732 O O . GLU A 1 92 ? -23.888 -2.474 28.391 1.00 95.75 92 GLU A O 1
ATOM 737 N N . ILE A 1 93 ? -22.771 -3.088 30.229 1.00 95.69 93 ILE A N 1
ATOM 738 C CA . ILE A 1 93 ? -21.452 -2.929 29.593 1.00 95.69 93 ILE A CA 1
ATOM 739 C C . ILE A 1 93 ? -21.328 -3.832 28.359 1.00 95.69 93 ILE A C 1
ATOM 741 O O . ILE A 1 93 ? -20.869 -3.379 27.314 1.00 95.69 93 ILE A O 1
ATOM 745 N N . LYS A 1 94 ? -21.779 -5.090 28.438 1.00 97.00 94 LYS A N 1
ATOM 746 C CA . LYS A 1 94 ? -21.756 -5.999 27.279 1.00 97.00 94 LYS A CA 1
ATOM 747 C C . LYS A 1 94 ? -22.662 -5.524 26.140 1.00 97.00 94 LYS A C 1
ATOM 749 O O . LYS A 1 94 ? -22.292 -5.660 24.976 1.00 97.00 94 LYS A O 1
ATOM 754 N N . ARG A 1 95 ? -23.847 -4.987 26.453 1.00 97.25 95 ARG A N 1
ATOM 755 C CA . ARG A 1 95 ? -24.768 -4.409 25.457 1.00 97.25 95 ARG A CA 1
ATOM 756 C C . ARG A 1 95 ? -24.148 -3.185 24.788 1.00 97.25 95 ARG A C 1
ATOM 758 O O . ARG A 1 95 ? -24.218 -3.074 23.567 1.00 97.25 95 ARG A O 1
ATOM 765 N N . LEU A 1 96 ? -23.497 -2.325 25.571 1.00 96.50 96 LEU A N 1
ATOM 766 C CA . LEU A 1 96 ? -22.766 -1.158 25.087 1.00 96.50 96 LEU A CA 1
ATOM 767 C C . LEU A 1 96 ? -21.630 -1.560 24.137 1.00 96.50 96 LEU A C 1
ATOM 769 O O . LEU A 1 96 ? -21.591 -1.084 23.007 1.00 96.50 96 LEU A O 1
ATOM 773 N N . GLU A 1 97 ? -20.754 -2.478 24.560 1.00 96.19 97 GLU A N 1
ATOM 774 C CA . GLU A 1 97 ? -19.647 -2.982 23.733 1.00 96.19 97 GLU A CA 1
ATOM 775 C C . GLU A 1 97 ? -20.159 -3.591 22.419 1.00 96.19 97 GLU A C 1
ATOM 777 O O . GLU A 1 97 ? -19.593 -3.334 21.357 1.00 96.19 97 GLU A O 1
ATOM 782 N N . LYS A 1 98 ? -21.255 -4.361 22.470 1.00 97.81 98 LYS A N 1
ATOM 783 C CA . LYS A 1 98 ? -21.872 -4.949 21.275 1.00 97.81 98 LYS A CA 1
ATOM 784 C C . LYS A 1 98 ? -22.395 -3.878 20.311 1.00 97.81 98 LYS A C 1
ATOM 786 O O . LYS A 1 98 ? -22.049 -3.928 19.136 1.00 97.81 98 LYS A O 1
ATOM 791 N N . ARG A 1 99 ? -23.176 -2.909 20.802 1.00 97.19 99 ARG A N 1
ATOM 792 C CA . ARG A 1 99 ? -23.753 -1.825 19.986 1.00 97.19 99 ARG A CA 1
ATOM 793 C C . ARG A 1 99 ? -22.668 -1.008 19.286 1.00 97.19 99 ARG A C 1
ATOM 795 O O . ARG A 1 99 ? -22.746 -0.798 18.082 1.00 97.19 99 ARG A O 1
ATOM 802 N N . LEU A 1 100 ? -21.640 -0.597 20.030 1.00 96.56 100 LEU A N 1
ATOM 803 C CA . LEU A 1 100 ? -20.528 0.184 19.482 1.00 96.56 100 LEU A CA 1
ATOM 804 C C . LEU A 1 100 ? -19.731 -0.621 18.448 1.00 96.56 100 LEU A C 1
ATOM 806 O O . LEU A 1 100 ? -19.343 -0.091 17.412 1.00 96.56 100 LEU A O 1
ATOM 810 N N . LYS A 1 101 ? -19.524 -1.922 18.689 1.00 97.12 101 LYS A N 1
ATOM 811 C CA . LYS A 1 101 ? -18.865 -2.804 17.720 1.00 97.12 101 LYS A CA 1
ATOM 812 C C . LYS A 1 101 ? -19.669 -2.942 16.425 1.00 97.12 101 LYS A C 1
ATOM 814 O O . LYS A 1 101 ? -19.076 -2.944 15.354 1.00 97.12 101 LYS A O 1
ATOM 819 N N . GLU A 1 102 ? -20.990 -3.073 16.513 1.00 97.31 102 GLU A N 1
ATOM 820 C CA . GLU A 1 102 ? -21.874 -3.153 15.341 1.00 97.31 102 GLU A CA 1
ATOM 821 C C . GLU A 1 102 ? -21.870 -1.844 14.536 1.00 97.31 102 GLU A C 1
ATOM 823 O O . GLU A 1 102 ? -21.822 -1.878 13.306 1.00 97.31 102 GLU A O 1
ATOM 828 N N . GLU A 1 103 ? -21.846 -0.697 15.216 1.00 96.19 103 GLU A N 1
ATOM 829 C CA . GLU A 1 103 ? -21.745 0.621 14.585 1.00 96.19 103 GLU A CA 1
ATOM 830 C C . GLU A 1 103 ? -20.418 0.800 13.833 1.00 96.19 103 GLU A C 1
ATOM 832 O O . GLU A 1 103 ? -20.418 1.139 12.647 1.00 96.19 103 GLU A O 1
ATOM 837 N N . ILE A 1 104 ? -19.293 0.486 14.485 1.00 97.44 104 ILE A N 1
ATOM 838 C CA . ILE A 1 104 ? -17.959 0.518 13.867 1.00 97.44 104 ILE A CA 1
ATOM 839 C C . ILE A 1 104 ? -17.905 -0.428 12.662 1.00 97.44 104 ILE A C 1
ATOM 841 O O . ILE A 1 104 ? -17.503 -0.009 11.577 1.00 97.44 104 ILE A O 1
ATOM 845 N N . ALA A 1 105 ? -18.383 -1.667 12.813 1.00 97.62 105 ALA A N 1
ATOM 846 C CA . ALA A 1 105 ? -18.371 -2.661 11.741 1.00 97.62 105 ALA A CA 1
ATOM 847 C C . ALA A 1 105 ? -19.178 -2.212 10.509 1.00 97.62 105 ALA A C 1
ATOM 849 O O . ALA A 1 105 ? -18.771 -2.469 9.377 1.00 97.62 105 ALA A O 1
ATOM 850 N N . SER A 1 106 ? -20.299 -1.512 10.706 1.00 97.00 106 SER A N 1
ATOM 851 C CA . SER A 1 106 ? -21.100 -0.955 9.608 1.00 97.00 106 SER A CA 1
ATOM 852 C C . SER A 1 106 ? -20.323 0.095 8.803 1.00 97.00 106 SER A C 1
ATOM 854 O O . SER A 1 106 ? -20.347 0.090 7.569 1.00 97.00 106 SER A O 1
ATOM 856 N N . ILE A 1 107 ? -19.581 0.975 9.484 1.00 97.12 107 ILE A N 1
ATOM 857 C CA . ILE A 1 107 ? -18.738 1.987 8.830 1.00 97.12 107 ILE A CA 1
ATOM 858 C C . ILE A 1 107 ? -17.550 1.317 8.124 1.00 97.12 107 ILE A C 1
ATOM 860 O O . ILE A 1 107 ? -17.249 1.646 6.974 1.00 97.12 107 ILE A O 1
ATOM 864 N N . GLU A 1 108 ? -16.909 0.341 8.771 1.00 97.25 108 GLU A N 1
ATOM 865 C CA . GLU A 1 108 ? -15.805 -0.433 8.195 1.00 97.25 108 GLU A CA 1
ATOM 866 C C . GLU A 1 108 ? -16.224 -1.189 6.930 1.00 97.25 108 GLU A C 1
ATOM 868 O O . GLU A 1 108 ? -15.479 -1.184 5.955 1.00 97.25 108 GLU A O 1
ATOM 873 N N . GLN A 1 109 ? -17.422 -1.782 6.889 1.00 96.94 109 GLN A N 1
ATOM 874 C CA . GLN A 1 109 ? -17.942 -2.454 5.691 1.00 96.94 109 GLN A CA 1
ATOM 875 C C . GLN A 1 109 ? -18.123 -1.492 4.511 1.00 96.94 109 GLN A C 1
ATOM 877 O O . GLN A 1 109 ? -17.776 -1.821 3.372 1.00 96.94 109 GLN A O 1
ATOM 882 N N . LYS A 1 110 ? -18.624 -0.279 4.767 1.00 96.38 110 LYS A N 1
ATOM 883 C CA . LYS A 1 110 ? -18.738 0.752 3.725 1.00 96.38 110 LYS A CA 1
ATOM 884 C C . LYS A 1 110 ? -17.359 1.179 3.225 1.00 96.38 110 LYS A C 1
ATOM 886 O O . LYS A 1 110 ? -17.134 1.231 2.018 1.00 96.38 110 LYS A O 1
ATOM 891 N N . LEU A 1 111 ? -16.409 1.401 4.136 1.00 97.19 111 LEU A N 1
ATOM 892 C CA . LEU A 1 111 ? -15.022 1.709 3.778 1.00 97.19 111 LEU A CA 1
ATOM 893 C C . LEU A 1 111 ? -14.350 0.575 3.005 1.00 97.19 111 LEU A C 1
ATOM 895 O O . LEU A 1 111 ? -13.621 0.858 2.056 1.00 97.19 111 LEU A O 1
ATOM 899 N N . ALA A 1 112 ? -14.624 -0.682 3.361 1.00 97.06 112 ALA A N 1
ATOM 900 C CA . ALA A 1 112 ? -14.080 -1.857 2.691 1.00 97.06 112 ALA A CA 1
ATOM 901 C C . ALA A 1 112 ? -14.421 -1.867 1.196 1.00 97.06 112 ALA A C 1
ATOM 903 O O . ALA A 1 112 ? -13.586 -2.226 0.374 1.00 97.06 112 ALA A O 1
ATOM 904 N N . THR A 1 113 ? -15.610 -1.391 0.823 1.00 96.25 113 THR A N 1
ATOM 905 C CA . THR A 1 113 ? -16.008 -1.288 -0.588 1.00 96.25 113 THR A CA 1
ATOM 906 C C . THR A 1 113 ? -15.076 -0.352 -1.364 1.00 96.25 113 THR A C 1
ATOM 908 O O . THR A 1 113 ? -14.586 -0.712 -2.435 1.00 96.25 113 THR A O 1
ATOM 911 N N . PHE A 1 114 ? -14.764 0.822 -0.808 1.00 97.06 114 PHE A N 1
ATOM 912 C CA . PHE A 1 114 ? -13.840 1.775 -1.428 1.00 97.06 114 PHE A CA 1
ATOM 913 C C . PHE A 1 114 ? -12.394 1.273 -1.422 1.00 97.06 114 PHE A C 1
ATOM 915 O O . PHE A 1 114 ? -11.695 1.379 -2.431 1.00 97.06 114 PHE A O 1
ATOM 922 N N . THR A 1 115 ? -11.928 0.717 -0.302 1.00 96.69 115 THR A N 1
ATOM 923 C CA . THR A 1 115 ? -10.542 0.247 -0.192 1.00 96.69 115 THR A CA 1
ATOM 924 C C . THR A 1 115 ? -10.287 -0.957 -1.091 1.00 96.69 115 THR A C 1
ATOM 926 O O . THR A 1 115 ? -9.262 -0.981 -1.765 1.00 96.69 115 THR A O 1
ATOM 929 N N . SER A 1 116 ? -11.224 -1.903 -1.204 1.00 97.62 116 SER A N 1
ATOM 930 C CA . SER A 1 116 ? -11.111 -3.021 -2.146 1.00 97.62 116 SER A CA 1
ATOM 931 C C . SER A 1 116 ? -11.057 -2.554 -3.601 1.00 97.62 116 SER A C 1
ATOM 933 O O . SER A 1 116 ? -10.255 -3.082 -4.368 1.00 97.62 116 SER A O 1
ATOM 935 N N . GLN A 1 117 ? -11.841 -1.540 -3.983 1.00 97.56 117 GLN A N 1
ATOM 936 C CA . GLN A 1 117 ? -11.761 -0.953 -5.326 1.00 97.56 117 GLN A CA 1
ATOM 937 C C . GLN A 1 117 ? -10.396 -0.304 -5.586 1.00 97.56 117 GLN A C 1
ATOM 939 O O . GLN A 1 117 ? -9.786 -0.549 -6.626 1.00 97.56 117 GLN A O 1
ATOM 944 N N . ILE A 1 118 ? -9.885 0.483 -4.632 1.00 97.88 118 ILE A N 1
ATOM 945 C CA . ILE A 1 118 ? -8.555 1.100 -4.737 1.00 97.88 118 ILE A CA 1
ATOM 946 C C . ILE A 1 118 ? -7.467 0.028 -4.877 1.00 97.88 118 ILE A C 1
ATOM 948 O O . ILE A 1 118 ? -6.590 0.156 -5.730 1.00 97.88 118 ILE A O 1
ATOM 952 N N . GLU A 1 119 ? -7.506 -1.027 -4.064 1.00 98.00 119 GLU A N 1
ATOM 953 C CA . GLU A 1 119 ? -6.495 -2.087 -4.105 1.00 98.00 119 GLU A CA 1
ATOM 954 C C . GLU A 1 119 ? -6.557 -2.901 -5.402 1.00 98.00 119 GLU A C 1
ATOM 956 O O . GLU A 1 119 ? -5.510 -3.196 -5.984 1.00 98.00 119 GLU A O 1
ATOM 961 N N . ALA A 1 120 ? -7.755 -3.179 -5.925 1.00 98.19 120 ALA A N 1
ATOM 962 C CA . ALA A 1 120 ? -7.914 -3.804 -7.236 1.00 98.19 120 ALA A CA 1
ATOM 963 C C . ALA A 1 120 ? -7.285 -2.948 -8.350 1.00 98.19 120 ALA A C 1
ATOM 965 O O . ALA A 1 120 ? -6.496 -3.455 -9.148 1.00 98.19 120 ALA A O 1
ATOM 966 N N . LEU A 1 121 ? -7.548 -1.637 -8.351 1.00 98.25 121 LEU A N 1
ATOM 967 C CA . LEU A 1 121 ? -6.964 -0.699 -9.314 1.00 98.25 121 LEU A CA 1
ATOM 968 C C . LEU A 1 121 ? -5.438 -0.599 -9.177 1.00 98.25 121 LEU A C 1
ATOM 970 O O . LEU A 1 121 ? -4.722 -0.599 -10.177 1.00 98.25 121 LEU A O 1
ATOM 974 N N . LYS A 1 122 ? -4.902 -0.554 -7.951 1.00 97.75 122 LYS A N 1
ATOM 975 C CA . LYS A 1 122 ? -3.447 -0.563 -7.719 1.00 97.75 122 LYS A CA 1
ATOM 976 C C . LYS A 1 122 ? -2.800 -1.841 -8.240 1.00 97.75 122 LYS A C 1
ATOM 978 O O . LYS A 1 122 ? -1.715 -1.774 -8.826 1.00 97.75 122 LYS A O 1
ATOM 983 N N . HIS A 1 123 ? -3.446 -2.985 -8.025 1.00 97.81 123 HIS A N 1
ATOM 984 C CA . HIS A 1 123 ? -2.973 -4.265 -8.529 1.00 97.81 123 HIS A CA 1
ATOM 985 C C . HIS A 1 123 ? -2.977 -4.289 -10.060 1.00 97.81 123 HIS A C 1
ATOM 987 O O . HIS A 1 123 ? -1.949 -4.600 -10.662 1.00 97.81 123 HIS A O 1
ATOM 993 N N . GLU A 1 124 ? -4.077 -3.873 -10.692 1.00 97.56 124 GLU A N 1
ATOM 994 C CA . GLU A 1 124 ? -4.172 -3.779 -12.150 1.00 97.56 124 GLU A CA 1
ATOM 995 C C . GLU A 1 124 ? -3.093 -2.855 -12.724 1.00 97.56 124 GLU A C 1
ATOM 997 O O . GLU A 1 124 ? -2.366 -3.248 -13.638 1.00 97.56 124 GLU A O 1
ATOM 1002 N N . ARG A 1 125 ? -2.924 -1.659 -12.144 1.00 97.31 125 ARG A N 1
ATOM 1003 C CA . ARG A 1 125 ? -1.884 -0.705 -12.544 1.00 97.31 125 ARG A CA 1
ATOM 1004 C C . ARG A 1 125 ? -0.503 -1.348 -12.514 1.00 97.31 125 ARG A C 1
ATOM 1006 O O . ARG A 1 125 ? 0.231 -1.261 -13.491 1.00 97.31 125 ARG A O 1
A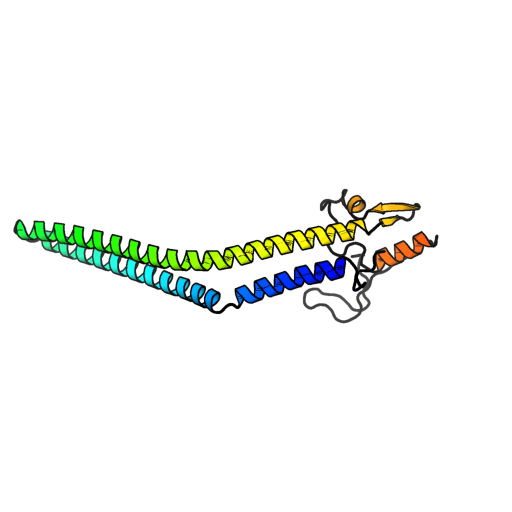TOM 1013 N N . LYS A 1 126 ? -0.152 -2.003 -11.401 1.00 95.19 126 LYS A N 1
ATOM 1014 C CA . LYS A 1 126 ? 1.149 -2.666 -11.227 1.00 95.19 126 LYS A CA 1
ATOM 1015 C C . LYS A 1 126 ? 1.368 -3.738 -12.293 1.00 95.19 126 LYS A C 1
ATOM 1017 O O . LYS A 1 126 ? 2.436 -3.777 -12.900 1.00 95.19 126 LYS A O 1
ATOM 1022 N N . THR A 1 127 ? 0.368 -4.581 -12.528 1.00 95.12 127 THR A N 1
ATOM 1023 C CA . THR A 1 127 ? 0.433 -5.659 -13.520 1.00 95.12 127 THR A CA 1
ATOM 1024 C C . THR A 1 127 ? 0.603 -5.105 -14.933 1.00 95.12 127 THR A C 1
ATOM 1026 O O . THR A 1 127 ? 1.469 -5.572 -15.672 1.00 95.12 127 THR A O 1
ATOM 1029 N N . ARG A 1 128 ? -0.156 -4.064 -15.299 1.00 95.25 128 ARG A N 1
ATOM 1030 C CA . ARG A 1 128 ? -0.024 -3.393 -16.599 1.00 95.25 128 ARG A CA 1
ATOM 1031 C C . ARG A 1 128 ? 1.343 -2.745 -16.780 1.00 95.25 128 ARG A C 1
ATOM 1033 O O . ARG A 1 128 ? 1.969 -2.979 -17.807 1.00 95.25 128 ARG A O 1
ATOM 1040 N N . SER A 1 129 ? 1.838 -2.000 -15.789 1.00 92.69 129 SER A N 1
ATOM 1041 C CA . SER A 1 129 ? 3.168 -1.380 -15.851 1.00 92.69 129 SER A CA 1
ATOM 1042 C C . SER A 1 129 ? 4.277 -2.418 -16.018 1.00 92.69 129 SER A C 1
ATOM 1044 O O . SER A 1 129 ? 5.151 -2.239 -16.860 1.00 92.69 129 SER A O 1
ATOM 1046 N N . ALA A 1 130 ? 4.221 -3.523 -15.268 1.00 90.06 130 ALA A N 1
ATOM 1047 C CA . ALA A 1 130 ? 5.203 -4.600 -15.383 1.00 90.06 130 ALA A CA 1
ATOM 1048 C C . ALA A 1 130 ? 5.164 -5.264 -16.768 1.00 90.06 130 ALA A C 1
ATOM 1050 O O . ALA A 1 130 ? 6.206 -5.477 -17.385 1.00 90.06 130 ALA A O 1
ATOM 1051 N N . ARG A 1 131 ? 3.962 -5.545 -17.289 1.00 91.44 131 ARG A N 1
ATOM 1052 C CA . ARG A 1 131 ? 3.786 -6.097 -18.637 1.00 91.44 131 ARG A CA 1
ATOM 1053 C C . ARG A 1 131 ? 4.318 -5.147 -19.707 1.00 91.44 131 ARG A C 1
ATOM 1055 O O . ARG A 1 131 ? 5.040 -5.592 -20.591 1.00 91.44 131 ARG A O 1
ATOM 1062 N N . LEU A 1 132 ? 3.991 -3.860 -19.611 1.00 91.06 132 LEU A N 1
ATOM 1063 C CA . LEU A 1 132 ? 4.452 -2.847 -20.555 1.00 91.06 132 LEU A CA 1
ATOM 1064 C C . LEU A 1 132 ? 5.982 -2.741 -20.556 1.00 91.06 132 LEU A C 1
ATOM 1066 O O . LEU A 1 132 ? 6.602 -2.687 -21.613 1.00 91.06 132 LEU A O 1
ATOM 1070 N N . GLN A 1 133 ? 6.595 -2.764 -19.373 1.00 88.06 133 GLN A N 1
ATOM 1071 C CA . GLN A 1 133 ? 8.047 -2.743 -19.231 1.00 88.06 133 GLN A CA 1
ATOM 1072 C C . GLN A 1 133 ? 8.704 -3.974 -19.870 1.00 88.06 133 GLN A C 1
ATOM 1074 O O . GLN A 1 133 ? 9.698 -3.831 -20.576 1.00 88.06 133 GLN A O 1
ATOM 1079 N N . MET A 1 134 ? 8.136 -5.167 -19.680 1.00 86.56 134 MET A N 1
ATOM 1080 C CA . MET A 1 134 ? 8.625 -6.380 -20.344 1.00 86.56 134 MET A CA 1
ATOM 1081 C C . MET A 1 134 ? 8.493 -6.293 -21.866 1.00 86.56 134 MET A C 1
ATOM 1083 O O . MET A 1 134 ? 9.458 -6.558 -22.573 1.00 86.56 134 MET A O 1
ATOM 1087 N N . GLN A 1 135 ? 7.341 -5.834 -22.366 1.00 88.06 135 GLN A N 1
ATOM 1088 C CA . GLN A 1 135 ? 7.133 -5.629 -23.802 1.00 88.06 135 GLN A CA 1
ATOM 1089 C C . GLN A 1 135 ? 8.144 -4.647 -24.396 1.00 88.06 135 GLN A C 1
ATOM 1091 O O . GLN A 1 135 ? 8.604 -4.861 -25.514 1.00 88.06 135 GLN A O 1
ATOM 1096 N N . LEU A 1 136 ? 8.512 -3.594 -23.658 1.00 86.44 136 LEU A N 1
ATOM 1097 C CA . LEU A 1 136 ? 9.583 -2.687 -24.060 1.00 86.44 136 LEU A CA 1
ATOM 1098 C C . LEU A 1 136 ? 10.931 -3.397 -24.119 1.00 86.44 136 LEU A C 1
ATOM 1100 O O . LEU A 1 136 ? 11.624 -3.275 -25.123 1.00 86.44 136 LEU A O 1
ATOM 1104 N N . PHE A 1 137 ? 11.299 -4.142 -23.076 1.00 87.31 137 PHE A N 1
ATOM 1105 C CA . PHE A 1 137 ? 12.569 -4.865 -23.027 1.00 87.31 137 PHE A CA 1
ATOM 1106 C C . PHE A 1 137 ? 12.731 -5.857 -24.181 1.00 87.31 137 PHE A C 1
ATOM 1108 O O . PHE A 1 137 ? 13.826 -5.947 -24.739 1.00 87.31 137 PHE A O 1
ATOM 1115 N N . ASP A 1 138 ? 11.649 -6.509 -24.607 1.00 84.06 138 ASP A N 1
ATOM 1116 C CA . ASP A 1 138 ? 11.654 -7.412 -25.763 1.00 84.06 138 ASP A CA 1
ATOM 1117 C C . ASP A 1 138 ? 11.996 -6.694 -27.084 1.00 84.06 138 ASP A C 1
ATOM 1119 O O . ASP A 1 138 ? 12.584 -7.299 -27.985 1.00 84.06 138 ASP A O 1
ATOM 1123 N N . GLN A 1 139 ? 11.698 -5.392 -27.203 1.00 84.00 139 GLN A N 1
ATOM 1124 C CA . GLN A 1 139 ? 12.055 -4.597 -28.387 1.00 84.00 139 GLN A CA 1
ATOM 1125 C C . GLN A 1 139 ? 13.546 -4.228 -28.447 1.00 84.00 139 GLN A C 1
ATOM 1127 O O . GLN A 1 139 ? 14.040 -3.816 -29.503 1.00 84.00 139 GLN A O 1
ATOM 1132 N N . PHE A 1 140 ? 14.286 -4.344 -27.340 1.00 84.81 140 PHE A N 1
ATOM 1133 C CA . PHE A 1 140 ? 15.703 -3.989 -27.300 1.00 84.81 140 PHE A CA 1
ATOM 1134 C C . PHE A 1 140 ? 16.581 -5.189 -27.632 1.00 84.81 140 PHE A C 1
ATOM 1136 O O . PHE A 1 140 ? 16.889 -6.023 -26.781 1.00 84.81 140 PHE A O 1
ATOM 1143 N N . GLN A 1 141 ? 17.041 -5.212 -28.879 1.00 87.50 141 GLN A N 1
ATOM 1144 C CA . GLN A 1 141 ? 18.128 -6.066 -29.342 1.00 87.50 141 GLN A CA 1
ATOM 1145 C C . GLN A 1 141 ? 19.397 -5.220 -29.448 1.00 87.50 141 GLN A C 1
ATOM 1147 O O . GLN A 1 141 ? 19.422 -4.229 -30.180 1.00 87.50 141 GLN A O 1
ATOM 1152 N N . LEU A 1 142 ? 20.425 -5.578 -28.678 1.00 89.88 142 LEU A N 1
ATOM 1153 C CA . LEU A 1 142 ? 21.670 -4.824 -28.579 1.00 89.88 142 LEU A CA 1
ATOM 1154 C C . LEU A 1 142 ? 22.814 -5.598 -29.229 1.00 89.88 142 LEU A C 1
ATOM 1156 O O . LEU A 1 142 ? 23.098 -6.736 -28.854 1.00 89.88 142 LEU A O 1
ATOM 1160 N N . LEU A 1 143 ? 23.481 -4.947 -30.179 1.00 92.81 143 LEU A N 1
ATOM 1161 C CA . LEU A 1 143 ? 24.705 -5.406 -30.821 1.00 92.81 143 LEU A CA 1
ATOM 1162 C C . LEU A 1 143 ? 25.915 -5.058 -29.947 1.00 92.81 143 LEU A C 1
ATOM 1164 O O . LEU A 1 143 ? 26.014 -3.931 -29.460 1.00 92.81 143 LEU A O 1
ATOM 1168 N N . ASN A 1 144 ? 26.835 -5.995 -29.742 1.00 91.00 144 ASN A N 1
ATOM 1169 C CA . ASN A 1 144 ? 28.082 -5.745 -29.020 1.00 91.00 144 ASN A CA 1
ATOM 1170 C C . ASN A 1 144 ? 29.272 -5.504 -29.970 1.00 91.00 144 ASN A C 1
ATOM 1172 O O . ASN A 1 144 ? 29.162 -5.628 -31.189 1.00 91.00 144 ASN A O 1
ATOM 1176 N N . ALA A 1 145 ? 30.440 -5.195 -29.398 1.00 90.69 145 ALA A N 1
ATOM 1177 C CA . ALA A 1 145 ? 31.673 -4.940 -30.150 1.00 90.69 145 ALA A CA 1
ATOM 1178 C C . ALA A 1 145 ? 32.194 -6.148 -30.956 1.00 90.69 145 ALA A C 1
ATOM 1180 O O . ALA A 1 145 ? 33.015 -5.965 -31.852 1.00 90.69 145 ALA A O 1
ATOM 1181 N N . ASN A 1 146 ? 31.726 -7.361 -30.647 1.00 91.62 146 ASN A N 1
ATOM 1182 C CA . ASN A 1 146 ? 32.084 -8.595 -31.349 1.00 91.62 146 ASN A CA 1
ATOM 1183 C C . ASN A 1 146 ? 31.105 -8.922 -32.491 1.00 91.62 146 ASN A C 1
ATOM 1185 O O . ASN A 1 146 ? 31.260 -9.947 -33.149 1.00 91.62 146 ASN A O 1
ATOM 1189 N N . GLY A 1 147 ? 30.088 -8.083 -32.721 1.00 91.19 147 GLY A N 1
ATOM 1190 C CA . GLY A 1 147 ? 29.052 -8.324 -33.725 1.00 91.19 147 GLY A CA 1
ATOM 1191 C C . GLY A 1 147 ? 27.935 -9.268 -33.264 1.00 91.19 147 GLY A C 1
ATOM 1192 O O . GLY A 1 147 ? 27.126 -9.704 -34.079 1.00 91.19 147 GLY A O 1
ATOM 1193 N N . GLU A 1 148 ? 27.855 -9.586 -31.971 1.00 93.75 148 GLU A N 1
ATOM 1194 C CA . GLU A 1 148 ? 26.818 -10.461 -31.420 1.00 93.75 148 GLU A CA 1
ATOM 1195 C C . GLU A 1 148 ? 25.615 -9.636 -30.958 1.00 93.75 148 GLU A C 1
ATOM 1197 O O . GLU A 1 148 ? 25.771 -8.607 -30.298 1.00 93.75 148 GLU A O 1
ATOM 1202 N N . THR A 1 149 ? 24.406 -10.106 -31.265 1.00 92.44 149 THR A N 1
ATOM 1203 C CA . THR A 1 149 ? 23.160 -9.468 -30.822 1.00 92.44 149 THR A CA 1
ATOM 1204 C C . THR A 1 149 ? 22.555 -10.236 -29.655 1.00 92.44 149 THR A C 1
ATOM 1206 O O . THR A 1 149 ? 22.416 -11.458 -29.723 1.00 92.44 149 THR A O 1
ATOM 1209 N N . LYS A 1 150 ? 22.170 -9.526 -28.590 1.00 91.62 150 LYS A N 1
ATOM 1210 C CA . LYS A 1 150 ? 21.412 -10.092 -27.467 1.00 91.62 150 LYS A CA 1
ATOM 1211 C C . LYS A 1 150 ? 20.252 -9.191 -27.067 1.00 91.62 150 LYS A C 1
ATOM 1213 O O . LYS A 1 150 ? 20.366 -7.965 -27.090 1.00 91.62 150 LYS A O 1
ATOM 1218 N N . GLY A 1 151 ? 19.159 -9.820 -26.646 1.00 90.25 151 GLY A N 1
ATOM 1219 C CA . GLY A 1 151 ? 18.033 -9.125 -26.038 1.00 90.25 151 GLY A CA 1
ATOM 1220 C C . GLY A 1 151 ? 18.405 -8.545 -24.675 1.00 90.25 151 GLY A C 1
ATOM 1221 O O . GLY A 1 151 ? 19.220 -9.118 -23.946 1.00 90.25 151 GLY A O 1
ATOM 1222 N N . LEU A 1 152 ? 17.781 -7.427 -24.308 1.00 89.00 152 LEU A N 1
ATOM 1223 C CA . LEU A 1 152 ? 18.067 -6.733 -23.054 1.00 89.00 152 LEU A CA 1
ATOM 1224 C C . LEU A 1 152 ? 17.848 -7.625 -21.823 1.00 89.00 152 LEU A C 1
ATOM 1226 O O . LEU A 1 152 ? 18.702 -7.659 -20.944 1.00 89.00 152 LEU A O 1
ATOM 1230 N N . CYS A 1 153 ? 16.771 -8.413 -21.776 1.00 89.75 153 CYS A N 1
ATOM 1231 C CA . CYS A 1 153 ? 16.545 -9.366 -20.683 1.00 89.75 153 CYS A CA 1
ATOM 1232 C C . CYS A 1 153 ? 17.680 -10.395 -20.560 1.00 89.75 153 CYS A C 1
ATOM 1234 O O . CYS A 1 153 ? 18.208 -10.578 -19.466 1.00 89.75 153 CYS A O 1
ATOM 1236 N N . ALA A 1 154 ? 18.130 -10.974 -21.678 1.00 90.31 154 ALA A N 1
ATOM 1237 C CA . ALA A 1 154 ? 19.207 -11.968 -21.698 1.00 90.31 154 ALA A CA 1
ATOM 1238 C C . ALA A 1 154 ? 20.554 -11.406 -21.207 1.00 90.31 154 ALA A C 1
ATOM 1240 O O . ALA A 1 154 ? 21.370 -12.132 -20.644 1.00 90.31 154 ALA A O 1
ATOM 1241 N N . ILE A 1 155 ? 20.797 -10.105 -21.396 1.00 89.12 155 ILE A N 1
ATOM 1242 C CA . ILE A 1 155 ? 21.992 -9.431 -20.865 1.00 89.12 155 ILE A CA 1
ATOM 1243 C C . ILE A 1 155 ? 21.951 -9.379 -19.333 1.00 89.12 155 ILE A C 1
ATOM 1245 O O . ILE A 1 155 ? 22.985 -9.538 -18.685 1.00 89.12 155 ILE A O 1
ATOM 1249 N N . PHE A 1 156 ? 20.768 -9.179 -18.751 1.00 90.38 156 PHE A N 1
ATOM 1250 C CA . PHE A 1 156 ? 20.606 -9.029 -17.307 1.00 90.38 156 PHE A CA 1
ATOM 1251 C C . PHE A 1 156 ? 20.407 -10.351 -16.560 1.00 90.38 156 PHE A C 1
ATOM 1253 O O . PHE A 1 156 ? 20.569 -10.352 -15.341 1.00 90.38 156 PHE A O 1
ATOM 1260 N N . GLU A 1 157 ? 20.136 -11.469 -17.238 1.00 90.62 157 GLU A N 1
ATOM 1261 C CA . GLU A 1 157 ? 19.942 -12.792 -16.616 1.00 90.62 157 GLU A CA 1
ATOM 1262 C C . GLU A 1 157 ? 21.095 -13.219 -15.693 1.00 90.62 157 GLU A C 1
ATOM 1264 O O . GLU A 1 157 ? 20.864 -13.856 -14.664 1.00 90.62 157 GLU A O 1
ATOM 1269 N N . SER A 1 158 ? 22.334 -12.850 -16.034 1.00 87.25 158 SER A N 1
ATOM 1270 C CA . SER A 1 158 ? 23.540 -13.173 -15.258 1.00 87.25 158 SER A CA 1
ATOM 1271 C C . SER A 1 158 ? 23.809 -12.211 -14.094 1.00 87.25 158 SER A C 1
ATOM 1273 O O . SER A 1 158 ? 24.713 -12.448 -13.292 1.00 87.25 158 SER A O 1
ATOM 1275 N N . THR A 1 159 ? 23.037 -11.129 -13.980 1.00 88.12 159 THR A N 1
ATOM 1276 C CA . THR A 1 159 ? 23.172 -10.143 -12.902 1.00 88.12 159 THR A CA 1
ATOM 1277 C C . THR A 1 159 ? 22.407 -10.581 -11.654 1.00 88.12 159 THR A C 1
ATOM 1279 O O . THR A 1 159 ? 21.464 -11.369 -11.721 1.00 88.12 159 THR A O 1
ATOM 1282 N N . ALA A 1 160 ? 22.754 -10.014 -10.495 1.00 88.44 160 ALA A N 1
ATOM 1283 C CA . ALA A 1 160 ? 22.039 -10.283 -9.245 1.00 88.44 160 ALA A CA 1
ATOM 1284 C C . ALA A 1 160 ? 20.535 -9.949 -9.328 1.00 88.44 160 ALA A C 1
ATOM 1286 O O . ALA A 1 160 ? 19.716 -10.628 -8.711 1.00 88.44 160 ALA A O 1
ATOM 1287 N N . GLN A 1 161 ? 20.173 -8.924 -10.108 1.00 83.50 161 GLN A N 1
ATOM 1288 C CA . GLN A 1 161 ? 18.790 -8.486 -10.296 1.00 83.50 161 GLN A CA 1
ATOM 1289 C C . GLN A 1 161 ? 18.015 -9.343 -11.300 1.00 83.50 161 GLN A C 1
ATOM 1291 O O . GLN A 1 161 ? 16.790 -9.368 -11.220 1.00 83.50 161 GLN A O 1
ATOM 1296 N N . LYS A 1 162 ? 18.697 -10.048 -12.219 1.00 87.44 162 LYS A N 1
ATOM 1297 C CA . LYS A 1 162 ? 18.141 -10.902 -13.295 1.00 87.44 162 LYS A CA 1
ATOM 1298 C C . LYS A 1 162 ? 17.216 -10.212 -14.303 1.00 87.44 162 LYS A C 1
ATOM 1300 O O . LYS A 1 162 ? 16.990 -10.739 -15.386 1.00 87.44 162 LYS A O 1
ATOM 1305 N N . THR A 1 163 ? 16.687 -9.044 -13.964 1.00 84.31 163 THR A N 1
ATOM 1306 C CA . THR A 1 163 ? 15.807 -8.220 -14.785 1.00 84.31 163 THR A CA 1
ATOM 1307 C C . THR A 1 163 ? 16.440 -6.850 -14.999 1.00 84.31 163 THR A C 1
ATOM 1309 O O . THR A 1 163 ? 16.976 -6.291 -14.035 1.00 84.31 163 THR A O 1
ATOM 1312 N N . PRO A 1 164 ? 16.344 -6.267 -16.204 1.00 86.38 164 PRO A N 1
ATOM 1313 C CA . PRO A 1 164 ? 16.853 -4.924 -16.445 1.00 86.38 164 PRO A CA 1
ATOM 1314 C C . PRO A 1 164 ? 16.128 -3.878 -15.578 1.00 86.38 164 PRO A C 1
ATOM 1316 O O . PRO A 1 164 ? 14.912 -3.986 -15.372 1.00 86.38 164 PRO A O 1
ATOM 1319 N N . PRO A 1 165 ? 16.830 -2.846 -15.076 1.00 85.19 165 PRO A N 1
ATOM 1320 C CA . PRO A 1 165 ? 16.185 -1.721 -14.413 1.00 85.19 165 PRO A CA 1
ATOM 1321 C C . PRO A 1 165 ? 15.306 -0.937 -15.399 1.00 85.19 165 PRO A C 1
ATOM 1323 O O . PRO A 1 165 ? 15.517 -0.958 -16.613 1.00 85.19 165 PRO A O 1
ATOM 1326 N N . ALA A 1 166 ? 14.297 -0.232 -14.883 1.00 80.31 166 ALA A N 1
ATOM 1327 C CA . ALA A 1 166 ? 13.452 0.627 -15.712 1.00 80.31 166 ALA A CA 1
ATOM 1328 C C . ALA A 1 166 ? 14.301 1.695 -16.425 1.00 80.31 166 ALA A C 1
ATOM 1330 O O . ALA A 1 166 ? 15.170 2.306 -15.809 1.00 80.31 166 ALA A O 1
ATOM 1331 N N . GLY A 1 167 ? 14.057 1.906 -17.722 1.00 77.00 167 GLY A N 1
ATOM 1332 C CA . GLY A 1 167 ? 14.854 2.826 -18.544 1.00 77.00 167 GLY A CA 1
ATOM 1333 C C . GLY A 1 167 ? 16.216 2.277 -18.994 1.00 77.00 167 GLY A C 1
ATOM 1334 O O . GLY A 1 167 ? 16.996 3.011 -19.599 1.00 77.00 167 GLY A O 1
ATOM 1335 N N . ALA A 1 168 ? 16.523 0.999 -18.743 1.00 82.75 168 ALA A N 1
ATOM 1336 C CA . ALA A 1 168 ? 17.693 0.359 -19.337 1.00 82.75 168 ALA A CA 1
ATOM 1337 C C . ALA A 1 168 ? 17.656 0.457 -20.874 1.00 82.75 168 ALA A C 1
ATOM 1339 O O . ALA A 1 168 ? 16.597 0.334 -21.485 1.00 82.75 168 ALA A O 1
ATOM 1340 N N . ALA A 1 169 ? 18.826 0.678 -21.481 1.00 76.00 169 ALA A N 1
ATOM 1341 C CA . ALA A 1 169 ? 19.025 0.914 -22.919 1.00 76.00 169 ALA A CA 1
ATOM 1342 C C . ALA A 1 169 ? 18.417 2.214 -23.496 1.00 76.00 169 ALA A C 1
ATOM 1344 O O . ALA A 1 169 ? 18.616 2.493 -24.680 1.00 76.00 169 ALA A O 1
ATOM 1345 N N . GLU A 1 170 ? 17.763 3.049 -22.679 1.00 80.06 170 GLU A N 1
ATOM 1346 C CA . GLU A 1 170 ? 17.210 4.335 -23.127 1.00 80.06 170 GLU A CA 1
ATOM 1347 C C . GLU A 1 170 ? 18.181 5.516 -23.026 1.00 80.06 170 GLU A C 1
ATOM 1349 O O . GLU A 1 170 ? 18.004 6.520 -23.727 1.00 80.06 170 GLU A O 1
ATOM 1354 N N . CYS A 1 171 ? 19.221 5.412 -22.196 1.00 82.19 171 CYS A N 1
ATOM 1355 C CA . CYS A 1 171 ? 20.222 6.464 -22.064 1.00 82.19 171 CYS A CA 1
ATOM 1356 C C . CYS A 1 171 ? 21.050 6.648 -23.350 1.00 82.19 171 CYS A C 1
ATOM 1358 O O . CYS A 1 171 ? 21.104 5.791 -24.238 1.00 82.19 171 CYS A O 1
ATOM 1360 N N . ALA A 1 172 ? 21.693 7.812 -23.468 1.00 84.38 172 ALA A N 1
ATOM 1361 C CA . ALA A 1 172 ? 22.438 8.181 -24.670 1.00 84.38 172 ALA A CA 1
ATOM 1362 C C . ALA A 1 172 ? 23.613 7.228 -24.956 1.00 84.38 172 ALA A C 1
ATOM 1364 O O . ALA A 1 172 ? 23.866 6.916 -26.118 1.00 84.38 172 ALA A O 1
ATOM 1365 N N . GLY A 1 173 ? 24.291 6.727 -23.917 1.00 88.25 173 GLY A N 1
ATOM 1366 C CA . GLY A 1 173 ? 25.466 5.857 -24.044 1.00 88.25 173 GLY A CA 1
ATOM 1367 C C . GLY A 1 173 ? 25.211 4.595 -24.883 1.00 88.25 173 GLY A C 1
ATOM 1368 O O . GLY A 1 173 ? 25.819 4.445 -25.945 1.00 88.25 173 GLY A O 1
ATOM 1369 N N . PRO A 1 174 ? 24.282 3.706 -24.484 1.00 87.50 174 PRO A N 1
ATOM 1370 C CA . PRO A 1 174 ? 23.896 2.538 -25.268 1.00 87.50 174 PRO A CA 1
ATOM 1371 C C . PRO A 1 174 ? 23.482 2.885 -26.699 1.00 87.50 174 PRO A C 1
ATOM 1373 O O . PRO A 1 174 ? 23.904 2.196 -27.621 1.00 87.50 174 PRO A O 1
ATOM 1376 N N . LYS A 1 175 ? 22.723 3.969 -26.918 1.00 88.25 175 LYS A N 1
ATOM 1377 C CA . LYS A 1 175 ? 22.299 4.399 -28.264 1.00 88.25 175 LYS A CA 1
ATOM 1378 C C . LYS A 1 175 ? 23.487 4.802 -29.149 1.00 88.25 175 LYS A C 1
ATOM 1380 O O . LYS A 1 175 ? 23.538 4.396 -30.309 1.00 88.25 175 LYS A O 1
ATOM 1385 N N . LEU A 1 176 ? 24.464 5.532 -28.604 1.00 90.81 176 LEU A N 1
ATOM 1386 C CA . LEU A 1 176 ? 25.702 5.890 -29.309 1.00 90.81 176 LEU A CA 1
ATOM 1387 C C . LEU A 1 176 ? 26.540 4.652 -29.650 1.00 90.81 176 LEU A C 1
ATOM 1389 O O . LEU A 1 176 ? 27.028 4.530 -30.774 1.00 90.81 176 LEU A O 1
ATOM 1393 N N . LEU A 1 177 ? 26.669 3.710 -28.711 1.00 91.25 177 LEU A N 1
ATOM 1394 C CA . LEU A 1 177 ? 27.375 2.448 -28.944 1.00 91.25 177 LEU A CA 1
ATOM 1395 C C . LEU A 1 177 ? 26.676 1.595 -30.008 1.00 91.25 177 LEU A C 1
ATOM 1397 O O . LEU A 1 177 ? 27.339 1.091 -30.910 1.00 91.25 177 LEU A O 1
ATOM 1401 N N . GLN A 1 178 ? 25.344 1.489 -29.954 1.00 91.62 178 GLN A N 1
ATOM 1402 C CA . GLN A 1 178 ? 24.565 0.798 -30.982 1.00 91.62 178 GLN A CA 1
ATOM 1403 C C . GLN A 1 178 ? 24.788 1.418 -32.361 1.00 91.62 178 GLN A C 1
ATOM 1405 O O . GLN A 1 178 ? 25.047 0.690 -33.316 1.00 91.62 178 GLN A O 1
ATOM 1410 N N . TYR A 1 179 ? 24.749 2.749 -32.472 1.00 92.19 179 TYR A N 1
ATOM 1411 C CA . TYR A 1 179 ? 25.030 3.429 -33.736 1.00 92.19 179 TYR A CA 1
ATOM 1412 C C . TYR A 1 179 ? 26.434 3.100 -34.255 1.00 92.19 179 TYR A C 1
ATOM 1414 O O . TYR A 1 179 ? 26.586 2.746 -35.424 1.00 92.19 179 TYR A O 1
ATOM 1422 N N . ALA A 1 180 ? 27.453 3.178 -33.396 1.00 94.50 180 ALA A N 1
ATOM 1423 C CA . ALA A 1 180 ? 28.826 2.886 -33.786 1.00 94.50 180 ALA A CA 1
ATOM 1424 C C . ALA A 1 180 ? 28.975 1.447 -34.304 1.00 94.50 180 ALA A C 1
ATOM 1426 O O . ALA A 1 180 ? 29.489 1.248 -35.403 1.00 94.50 180 ALA A O 1
ATOM 1427 N N . TYR A 1 181 ? 28.472 0.457 -33.561 1.00 94.38 181 TYR A N 1
ATOM 1428 C CA . TYR A 1 181 ? 28.592 -0.950 -33.944 1.00 94.38 181 TYR A CA 1
ATOM 1429 C C . TYR A 1 181 ? 27.792 -1.294 -35.206 1.00 94.38 181 TYR A C 1
ATOM 1431 O O . TYR A 1 181 ? 28.308 -2.005 -36.065 1.00 94.38 181 TYR A O 1
ATOM 1439 N N . LEU A 1 182 ? 26.587 -0.737 -35.382 1.00 92.56 182 LEU A N 1
ATOM 1440 C CA . LEU A 1 182 ? 25.788 -0.926 -36.603 1.00 92.56 182 LEU A CA 1
ATOM 1441 C C . LEU A 1 182 ? 26.466 -0.350 -37.856 1.00 92.56 182 LEU A C 1
ATOM 1443 O O . LEU A 1 182 ? 26.251 -0.857 -38.952 1.00 92.56 182 LEU A O 1
ATOM 1447 N N . ASN A 1 183 ? 27.293 0.687 -37.699 1.00 94.56 183 ASN A N 1
ATOM 1448 C CA . ASN A 1 183 ? 28.024 1.328 -38.794 1.00 94.56 183 ASN A CA 1
ATOM 1449 C C . ASN A 1 183 ? 29.484 0.849 -38.913 1.00 94.56 183 ASN A C 1
ATOM 1451 O O . ASN A 1 183 ? 30.276 1.473 -39.618 1.00 94.56 183 ASN A O 1
ATOM 1455 N N . GLY A 1 184 ? 29.875 -0.219 -38.205 1.00 93.00 184 GLY A N 1
ATOM 1456 C CA . GLY A 1 184 ? 31.246 -0.745 -38.236 1.00 93.00 184 GLY A CA 1
ATOM 1457 C C . GLY A 1 184 ? 32.305 0.221 -37.689 1.00 93.00 184 GLY A C 1
ATOM 1458 O O . GLY A 1 184 ? 33.494 0.079 -37.975 1.00 93.00 184 GLY A O 1
ATOM 1459 N N . MET A 1 185 ? 31.892 1.225 -36.916 1.00 94.12 185 MET A N 1
ATOM 1460 C CA . MET A 1 185 ? 32.790 2.176 -36.273 1.00 94.12 185 MET A CA 1
ATOM 1461 C C . MET A 1 185 ? 33.406 1.553 -35.019 1.00 94.12 185 MET A C 1
ATOM 1463 O O . MET A 1 185 ? 32.789 0.734 -34.338 1.00 94.12 185 MET A O 1
ATOM 1467 N N . LYS A 1 186 ? 34.617 1.995 -34.668 1.00 93.25 186 LYS A N 1
ATOM 1468 C CA . LYS A 1 186 ? 35.312 1.587 -33.443 1.00 93.25 186 LYS A CA 1
ATOM 1469 C C . LYS A 1 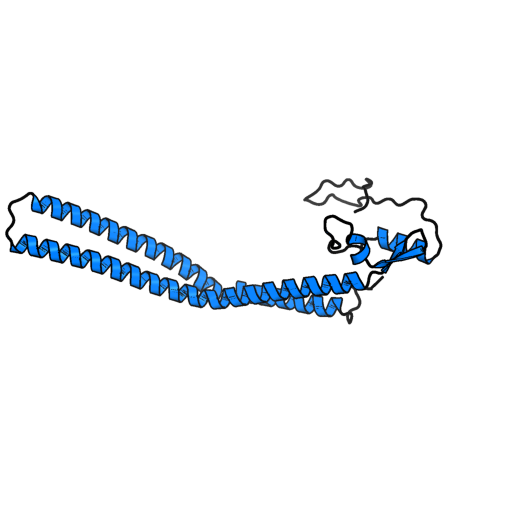186 ? 35.308 2.740 -32.432 1.00 93.25 186 LYS A C 1
ATOM 1471 O O . LYS A 1 186 ? 36.106 3.666 -32.597 1.00 93.25 186 LYS A O 1
ATOM 1476 N N . PRO A 1 187 ? 34.446 2.710 -31.397 1.00 92.50 187 PRO A N 1
ATOM 1477 C CA . PRO A 1 187 ? 34.489 3.703 -30.327 1.00 92.50 187 PRO A CA 1
ATOM 1478 C C . PRO A 1 187 ? 35.877 3.731 -29.671 1.00 92.50 187 PRO A C 1
ATOM 1480 O O . PRO A 1 187 ? 36.414 2.679 -29.326 1.00 92.50 187 PRO A O 1
ATOM 1483 N N . LEU A 1 188 ? 36.459 4.925 -29.511 1.00 93.00 188 LEU A N 1
ATOM 1484 C CA . LEU A 1 188 ? 37.775 5.107 -28.878 1.00 93.00 188 LEU A CA 1
ATOM 1485 C C . LEU A 1 188 ? 37.655 5.476 -27.398 1.00 93.00 188 LEU A C 1
ATOM 1487 O O . LEU A 1 188 ? 38.376 4.940 -26.563 1.00 93.00 188 LEU A O 1
ATOM 1491 N N . ALA A 1 189 ? 36.740 6.390 -27.082 1.00 91.00 189 ALA A N 1
ATOM 1492 C CA . ALA A 1 189 ? 36.444 6.835 -25.729 1.00 91.00 189 ALA A CA 1
ATOM 1493 C C . ALA A 1 189 ? 35.006 7.364 -25.660 1.00 91.00 189 ALA A C 1
ATOM 1495 O O . ALA A 1 189 ? 34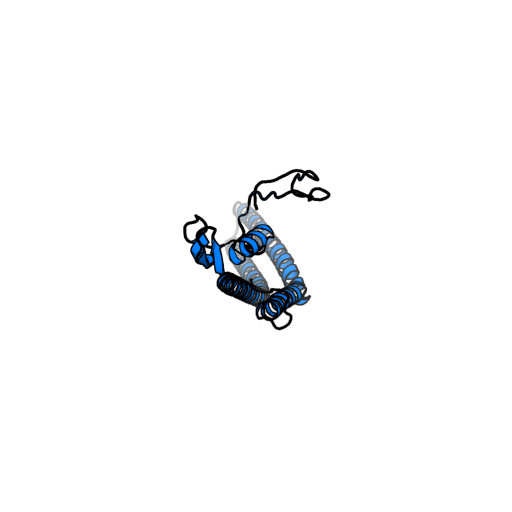.481 7.884 -26.645 1.00 91.00 189 ALA A O 1
ATOM 1496 N N . MET A 1 190 ? 34.388 7.243 -24.488 1.00 89.62 190 MET A N 1
ATOM 1497 C CA . MET A 1 190 ? 33.098 7.843 -24.154 1.00 89.62 190 MET A CA 1
ATOM 1498 C C . MET A 1 190 ? 33.190 8.386 -22.731 1.00 89.62 190 MET A C 1
ATOM 1500 O O . MET A 1 190 ? 33.823 7.768 -21.876 1.00 89.62 190 MET A O 1
ATOM 1504 N N . ALA A 1 191 ? 32.586 9.544 -22.488 1.00 90.44 191 ALA A N 1
ATOM 1505 C CA . ALA A 1 191 ? 32.580 10.175 -21.180 1.00 90.44 191 ALA A CA 1
ATOM 1506 C C . ALA A 1 191 ? 31.187 10.737 -20.887 1.00 90.44 191 ALA A C 1
ATOM 1508 O O . ALA A 1 191 ? 30.578 11.368 -21.750 1.00 90.44 191 ALA A O 1
ATOM 1509 N N . GLU A 1 192 ? 30.704 10.515 -19.668 1.00 90.50 192 GLU A N 1
ATOM 1510 C CA . GLU A 1 192 ? 29.478 11.116 -19.149 1.00 90.50 192 GLU A CA 1
ATOM 1511 C C . GLU A 1 192 ? 29.861 12.236 -18.179 1.00 90.50 192 GLU A C 1
ATOM 1513 O O . GLU A 1 192 ? 30.759 12.075 -17.349 1.00 90.50 192 GLU A O 1
ATOM 1518 N N . PHE A 1 193 ? 29.211 13.394 -18.288 1.00 91.38 193 PHE A N 1
ATOM 1519 C CA . PHE A 1 193 ? 29.447 14.530 -17.400 1.00 91.38 193 PHE A CA 1
ATOM 1520 C C . PHE A 1 193 ? 28.140 15.224 -17.035 1.00 91.38 193 PHE A C 1
ATOM 1522 O O . PHE A 1 193 ? 27.144 15.139 -17.755 1.00 91.38 193 PHE A O 1
ATOM 1529 N N . TRP A 1 194 ? 28.146 15.924 -15.902 1.00 92.19 194 TRP A N 1
ATOM 1530 C CA . TRP A 1 194 ? 26.982 16.680 -15.454 1.00 92.19 194 TRP A CA 1
ATOM 1531 C C . TRP A 1 194 ? 26.954 18.081 -16.063 1.00 92.19 194 TRP A C 1
ATOM 1533 O O . TRP A 1 194 ? 27.935 18.823 -15.969 1.00 92.19 194 TRP A O 1
ATOM 1543 N N . TRP A 1 195 ? 25.816 18.478 -16.632 1.00 92.50 195 TRP A N 1
ATOM 1544 C CA . TRP A 1 195 ? 25.631 19.809 -17.203 1.00 92.50 195 TRP A CA 1
ATOM 1545 C C . TRP A 1 195 ? 24.528 20.586 -16.484 1.00 92.50 195 TRP A C 1
ATOM 1547 O O . TRP A 1 195 ? 23.342 20.361 -16.707 1.00 92.50 195 TRP A O 1
ATOM 1557 N N . GLY A 1 196 ? 24.941 21.529 -15.637 1.00 94.50 196 GLY A N 1
ATOM 1558 C CA . GLY A 1 196 ? 24.055 22.477 -14.954 1.00 94.50 196 GLY A CA 1
ATOM 1559 C C . GLY A 1 196 ? 24.143 22.376 -13.435 1.00 94.50 196 GLY A C 1
ATOM 1560 O O . GLY A 1 196 ? 25.120 21.842 -12.901 1.00 94.50 196 GLY A O 1
ATOM 1561 N N . ASP A 1 197 ? 23.125 22.902 -12.759 1.00 93.75 197 ASP A N 1
ATOM 1562 C CA . ASP A 1 197 ? 23.028 22.878 -11.301 1.00 93.75 197 ASP A CA 1
ATOM 1563 C C . ASP A 1 197 ? 22.817 21.464 -10.765 1.00 93.75 197 ASP A C 1
ATOM 1565 O O . ASP A 1 197 ? 22.273 20.579 -11.430 1.00 93.75 197 ASP A O 1
ATOM 1569 N N . SER A 1 198 ? 23.263 21.255 -9.533 1.00 91.00 198 SER A N 1
ATOM 1570 C CA . SER A 1 198 ? 23.101 19.987 -8.834 1.00 91.00 198 SER A CA 1
ATOM 1571 C C . SER A 1 198 ? 21.625 19.706 -8.516 1.00 91.00 198 SER A C 1
ATOM 1573 O O . SER A 1 198 ? 20.920 20.627 -8.087 1.00 91.00 198 SER A O 1
ATOM 1575 N N . PRO A 1 199 ? 21.141 18.452 -8.628 1.00 88.00 199 PRO A N 1
ATOM 1576 C CA . PRO A 1 199 ? 19.828 18.087 -8.107 1.00 88.00 199 PRO A CA 1
ATOM 1577 C C . PRO A 1 199 ? 19.765 18.326 -6.593 1.00 88.00 199 PRO A C 1
ATOM 1579 O O . PRO A 1 199 ? 20.778 18.282 -5.899 1.00 88.00 199 PRO A O 1
ATOM 1582 N N . LYS A 1 200 ? 18.563 18.518 -6.040 1.00 89.19 200 LYS A N 1
ATOM 1583 C CA . LYS A 1 200 ? 18.395 18.754 -4.591 1.00 89.19 200 LYS A CA 1
ATOM 1584 C C . LYS A 1 200 ? 18.822 17.565 -3.718 1.00 89.19 200 LYS A C 1
ATOM 1586 O O . LYS A 1 200 ? 19.076 17.747 -2.533 1.00 89.19 200 LYS A O 1
ATOM 1591 N N . THR A 1 201 ? 18.845 16.360 -4.281 1.00 87.50 201 THR A N 1
ATOM 1592 C CA . THR A 1 201 ? 19.033 15.089 -3.565 1.00 87.50 201 THR A CA 1
ATOM 1593 C C . THR A 1 201 ? 20.438 14.504 -3.687 1.00 87.50 201 THR A C 1
ATOM 1595 O O . THR A 1 201 ? 20.747 13.533 -3.007 1.00 87.50 201 THR A O 1
ATOM 1598 N N . GLU A 1 202 ? 21.295 15.062 -4.540 1.00 86.38 202 GLU A N 1
ATOM 1599 C CA . GLU A 1 202 ? 22.644 14.548 -4.799 1.00 86.38 202 GLU A CA 1
ATOM 1600 C C . GLU A 1 202 ? 23.575 15.701 -5.163 1.00 86.38 202 GLU A C 1
ATOM 1602 O O . GLU A 1 202 ? 23.131 16.688 -5.738 1.00 86.38 202 GLU A O 1
ATOM 1607 N N . ILE A 1 203 ? 24.866 15.575 -4.843 1.00 88.75 203 ILE A N 1
ATOM 1608 C CA . ILE A 1 203 ? 25.885 16.574 -5.186 1.00 88.75 203 ILE A CA 1
ATOM 1609 C C . ILE A 1 203 ? 26.507 16.200 -6.536 1.00 88.75 203 ILE A C 1
ATOM 1611 O O . ILE A 1 203 ? 27.315 15.274 -6.634 1.00 88.75 203 ILE A O 1
ATOM 1615 N N . ARG A 1 204 ? 26.150 16.948 -7.579 1.00 92.56 204 ARG A N 1
ATOM 1616 C CA . ARG A 1 204 ? 26.716 16.889 -8.926 1.00 92.56 204 ARG A CA 1
ATOM 1617 C C . ARG A 1 204 ? 27.419 18.206 -9.238 1.00 92.56 204 ARG A C 1
ATOM 1619 O O . ARG A 1 204 ? 26.890 19.285 -8.986 1.00 92.56 204 ARG A O 1
ATOM 1626 N N . LYS A 1 205 ? 28.632 18.127 -9.780 1.00 92.44 205 LYS A N 1
ATOM 1627 C CA . LYS A 1 205 ?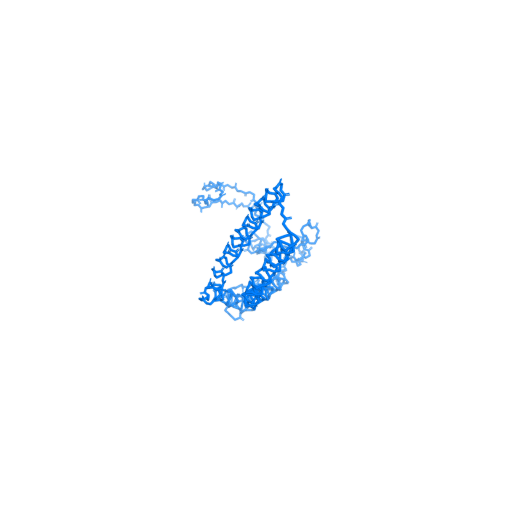 29.452 19.287 -10.135 1.00 92.44 205 LYS A CA 1
ATOM 1628 C C . LYS A 1 205 ? 29.360 19.527 -11.638 1.00 92.44 205 LYS A C 1
ATOM 1630 O O . LYS A 1 205 ? 29.651 18.630 -12.423 1.00 92.44 205 LYS A O 1
ATOM 1635 N N . HIS A 1 206 ? 28.992 20.746 -12.026 1.00 94.06 206 HIS A N 1
ATOM 1636 C CA . HIS A 1 206 ? 28.970 21.170 -13.425 1.00 94.06 206 HIS A CA 1
ATOM 1637 C C . HIS A 1 206 ? 30.314 20.880 -14.120 1.00 94.06 206 HIS A C 1
ATOM 1639 O O . HIS A 1 206 ? 31.378 21.211 -13.591 1.00 94.06 206 HIS A O 1
ATOM 1645 N N . GLY A 1 207 ? 30.255 20.241 -15.291 1.00 93.38 207 GLY A N 1
ATOM 1646 C CA . GLY A 1 207 ? 31.412 19.853 -16.100 1.00 93.38 207 GLY A CA 1
ATOM 1647 C C . GLY A 1 207 ? 32.246 18.705 -15.521 1.00 93.38 207 GLY A C 1
ATOM 1648 O O . GLY A 1 207 ? 33.280 18.363 -16.089 1.00 93.38 207 GLY A O 1
ATOM 1649 N N . PHE A 1 208 ? 31.841 18.116 -14.391 1.00 94.44 208 PHE A N 1
ATOM 1650 C CA . PHE A 1 208 ? 32.553 16.991 -13.795 1.00 94.44 208 PHE A CA 1
ATOM 1651 C C . PHE A 1 208 ? 32.124 15.673 -14.438 1.00 94.44 208 PHE A C 1
ATOM 1653 O O . PHE A 1 208 ? 30.936 15.454 -14.690 1.00 94.44 208 PHE A O 1
ATOM 1660 N N . TYR A 1 209 ? 33.105 14.805 -14.676 1.00 92.38 209 TYR A N 1
ATOM 1661 C CA . TYR A 1 209 ? 32.908 13.491 -15.275 1.00 92.38 209 TYR A CA 1
ATOM 1662 C C . TYR A 1 209 ? 32.507 12.461 -14.225 1.00 92.38 209 TYR A C 1
ATOM 1664 O O . TYR A 1 209 ? 33.094 12.402 -13.144 1.00 92.38 209 TYR A O 1
ATOM 1672 N N . TYR A 1 210 ? 31.535 11.625 -14.564 1.00 88.50 210 TYR A N 1
ATOM 1673 C CA . TYR A 1 210 ? 31.047 10.554 -13.706 1.00 88.50 210 TYR A CA 1
ATOM 1674 C C . TYR A 1 210 ? 31.152 9.205 -14.432 1.00 88.50 210 TYR A C 1
ATOM 1676 O O . TYR A 1 210 ? 31.157 9.176 -15.665 1.00 88.50 210 TYR A O 1
ATOM 1684 N N . PRO A 1 211 ? 31.264 8.085 -13.694 1.00 84.12 211 PRO A N 1
ATOM 1685 C CA . PRO A 1 211 ? 31.127 6.756 -14.281 1.00 84.12 211 PRO A CA 1
ATOM 1686 C C . PRO A 1 211 ? 29.780 6.597 -14.991 1.00 84.12 211 PRO A C 1
ATOM 1688 O O . PRO A 1 211 ? 28.820 7.286 -14.641 1.00 84.12 211 PRO A O 1
ATOM 1691 N N . ALA A 1 212 ? 29.730 5.669 -15.949 1.00 75.94 212 ALA A N 1
ATOM 1692 C CA . ALA A 1 212 ? 28.508 5.338 -16.672 1.00 75.94 212 ALA A CA 1
ATOM 1693 C C . ALA A 1 212 ? 27.369 4.953 -15.712 1.00 75.94 212 ALA A C 1
ATOM 1695 O O . ALA A 1 212 ? 27.612 4.301 -14.689 1.00 75.94 212 ALA A O 1
ATOM 1696 N N . CYS A 1 213 ? 26.164 5.405 -16.063 1.00 66.44 213 CYS A N 1
ATOM 1697 C CA . CYS A 1 213 ? 24.918 5.178 -15.330 1.00 66.44 213 CYS A CA 1
ATOM 1698 C C . CYS A 1 213 ? 24.471 3.711 -15.229 1.00 66.44 213 CYS A C 1
ATOM 1700 O O . CYS A 1 213 ? 24.784 2.901 -16.133 1.00 66.44 213 CYS A O 1
#

pLDDT: mean 91.19, std 6.55, range [63.16, 98.25]

Mean predicted aligned error: 8.3 Å

Secondary structure (DSSP, 8-state):
---TT-TTSHHHHHHHHHHHHHHHHHHHHT-HHHHHHHHHHHHHHHHHHHHHHHHHHHHHHHHHHHHHHTTS---HHHHHHHHHHHHHHHHHHHHHHHHHHHHHHHHHHHHHHHHHHHHHHHHHHHHHHHHHHHHHHHH-EEE-TTS-EEEHHHHHTTSTT-SPPTTTTTSHHHHHHHHHHHTT-------EE--SSPPTTS---TT-EE---

Foldseek 3Di:
DDDLPPCPDPNVVLVVVLVVLVVVLVCLVPDPLLVVLVVVLVVLVVVLVVVLVVLVVVLVVLVVVVVVVVVDDDDPVVVVVSVVVNVVSVVVSVVSNVVSVVVSVVSVVVNCVSVVSSVVSVVVSVVSVVVSQVVVQQPDWAADPVRDTDGNLVVQCPPPVSGDDRCPCVDPVSVVRRVCVVVVHDDDDDWDADDDDDDPVDDGDHRDTDPDD

Solvent-accessible surface area (backbone atoms only — not comparable to full-atom values): 12317 Å² total; per-residue (Å²): 129,77,72,76,81,40,75,89,32,73,60,41,54,53,50,50,53,46,48,51,46,52,51,53,43,48,53,53,70,68,27,68,67,58,49,48,48,53,54,47,47,53,52,51,53,55,47,46,54,50,53,54,47,51,53,52,52,52,51,51,54,52,50,53,53,54,56,58,56,66,76,44,97,72,57,72,68,57,56,54,49,53,52,52,50,53,54,50,54,55,50,49,53,51,51,49,55,49,53,48,49,53,54,50,50,54,47,50,54,58,49,44,57,54,52,53,52,43,51,51,46,52,50,50,40,52,53,51,53,53,50,53,51,50,58,51,37,72,57,36,70,45,60,43,96,86,74,49,73,45,42,45,48,70,69,22,54,84,42,98,76,38,53,63,61,91,69,64,76,68,50,66,65,55,49,53,48,39,53,31,47,78,70,75,46,78,87,86,82,86,86,46,63,40,86,55,83,49,58,98,89,50,94,52,53,60,76,39,75,49,81,83,131